Protein AF-A0A8S0W375-F1 (afd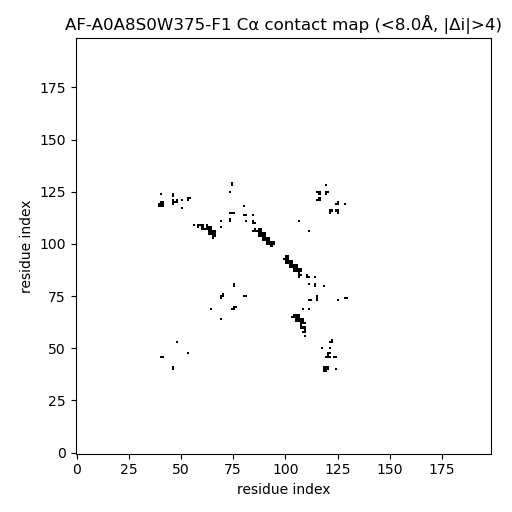b_monomer)

Sequence (199 aa):
MDGAELIAQAVHVGLQQMGLGIYPNGAPPAPAPAPGHIRRVTDFAASKWDSRDWPQTKIKRTATITKGKAKSHYLLTKDEDFEGLPPPIARPTHARGVHFPVYAKDNLRAEVERRAWTIYGGPTGLQAARNAAKQRKEVRRARKEHRQQQQAQIAQAPPDPVLPLAPPANPGAQSEEVEEQNRIANRGPPAKRKRRRTP

Mean predicted aligned error: 15.8 Å

Foldseek 3Di:
DDDPDDDDDDDDDDPDDPDPDPDPDDDDPDPDPPPPDPPFQVVPPVLPDDLVPADDDPDDQPDWAFPVRLCVLLVPPDPVLCPPFPFFDWDFDDDPPDPDTDTTRIGRVRSSNSSSCVRQRHPVSSVVSVVVVVVVVVVVVVVVVVVVVVVVVVVPPDDDPPPPPDPPPDPDDDVPPVVVVVVVVPPPDPDPPDPDDDD

Nearest PDB structures (foldseek):
  6lae-assembly1_B  TM=7.531E-01  e=1.341E-03  Homo sapiens
  6ro4-assembly1_G  TM=7.522E-01  e=7.456E-03  Homo sapiens
  8eby-assembly1_K  TM=6.693E-01  e=1.598E-02  Homo sapiens
  1d4u-assembly1_A  TM=6.505E-01  e=3.426E-02  Homo sapiens
  1xpa-assembly1_A  TM=6.429E-01  e=6.070E-02  Homo sapiens

pLDDT: mean 77.02, std 17.21, range [40.62, 97.56]

Secondary structure (DSSP, 8-state):
-----------------------SS--PPPPPPPTT----GGG-GGG---TTSSPPP-S-TT-EEEHHHHHHHH---SSGGGTTSPPPEEEEE--TT-SS-EEEEEEEHHHHHHHHHHHHTHHHHHHHHHHHHHHHHHHHHHHHHHHHHHHHHHHHSPPPP-------S-TTS-TTHHHHHHHHHT-PPPP--------

Solvent-accessible surface area (backbone atoms only — not comparable to full-atom values): 13169 Å² total; per-residue (Å²): 137,87,90,86,83,88,79,87,89,89,81,91,85,82,95,80,78,89,71,81,74,79,73,96,66,99,63,80,77,75,77,77,75,64,95,81,68,78,79,58,28,86,79,41,90,89,27,82,57,59,84,84,74,55,76,81,75,90,59,55,88,86,41,66,35,42,61,72,58,43,29,71,77,56,67,41,82,56,72,72,66,58,62,90,58,75,83,56,50,75,39,80,35,80,53,92,93,50,97,60,74,45,68,45,57,23,33,51,42,56,57,55,48,52,49,33,21,68,55,22,24,29,68,66,35,42,50,51,51,51,52,54,52,49,52,53,52,49,53,55,47,53,53,51,51,53,54,50,51,54,50,52,50,61,73,64,49,72,77,73,77,80,68,78,74,70,74,79,84,69,98,80,84,63,80,66,65,58,55,56,54,56,58,61,72,68,61,67,80,79,77,81,79,77,78,77,79,77,132

Organism: Cyclocybe aegerita (NCBI:txid1973307)

Structure (mmCIF, N/CA/C/O backbone):
data_AF-A0A8S0W375-F1
#
_entry.id   AF-A0A8S0W375-F1
#
loop_
_atom_site.group_PDB
_atom_site.id
_atom_site.type_symbol
_atom_site.label_atom_id
_atom_site.label_alt_id
_atom_site.label_comp_id
_atom_site.label_asym_id
_atom_site.label_entity_id
_atom_site.label_seq_id
_atom_site.pdbx_PDB_ins_code
_atom_site.Cartn_x
_atom_site.Cartn_y
_atom_site.Cartn_z
_atom_site.occupancy
_atom_site.B_iso_or_equiv
_atom_site.auth_seq_id
_atom_site.auth_comp_id
_atom_site.auth_asym_id
_atom_site.auth_atom_id
_atom_site.pdbx_PDB_model_num
ATOM 1 N N . MET A 1 1 ? -58.084 -9.054 12.248 1.00 42.31 1 MET A N 1
ATOM 2 C CA . MET A 1 1 ? -57.173 -10.114 12.714 1.00 42.31 1 MET A CA 1
ATOM 3 C C . MET A 1 1 ? -55.783 -9.529 12.699 1.00 42.31 1 MET A C 1
ATOM 5 O O . MET A 1 1 ? -55.220 -9.308 11.634 1.00 42.31 1 MET A O 1
ATOM 9 N N . ASP A 1 2 ? -55.352 -9.157 13.895 1.00 40.62 2 ASP A N 1
ATOM 10 C CA . ASP A 1 2 ? -54.119 -8.460 14.224 1.00 40.62 2 ASP A CA 1
ATOM 11 C C . ASP A 1 2 ? -52.909 -9.391 14.099 1.00 40.62 2 ASP A C 1
ATOM 13 O O . ASP A 1 2 ? -52.953 -10.541 14.528 1.00 40.62 2 ASP A O 1
ATOM 17 N N . GLY A 1 3 ? -51.831 -8.896 13.489 1.00 42.69 3 GLY A N 1
ATOM 18 C CA . GLY A 1 3 ? -50.589 -9.639 13.246 1.00 42.69 3 GLY A CA 1
ATOM 19 C C . GLY A 1 3 ? -49.396 -9.015 13.962 1.00 42.69 3 GLY A C 1
ATOM 20 O O . GLY A 1 3 ? -48.334 -8.863 13.365 1.00 42.69 3 GLY A O 1
ATOM 21 N N . ALA A 1 4 ? -49.596 -8.592 15.210 1.00 50.34 4 ALA A N 1
ATOM 22 C CA . ALA A 1 4 ? -48.603 -7.916 16.036 1.00 50.34 4 ALA A CA 1
ATOM 23 C C . ALA A 1 4 ? -48.265 -8.728 17.295 1.00 50.34 4 ALA A C 1
ATOM 25 O O . ALA A 1 4 ? -48.330 -8.195 18.389 1.00 50.34 4 ALA A O 1
ATOM 26 N N . GLU A 1 5 ? -47.882 -9.998 17.157 1.00 53.47 5 GLU A N 1
ATOM 27 C CA . GLU A 1 5 ? -47.247 -10.758 18.244 1.00 53.47 5 GLU A CA 1
ATOM 28 C C . GLU A 1 5 ? -46.302 -11.823 17.674 1.00 53.47 5 GLU A C 1
ATOM 30 O O . GLU A 1 5 ? -46.692 -12.942 17.359 1.00 53.47 5 GLU A O 1
ATOM 35 N N . LEU A 1 6 ? -45.026 -11.466 17.527 1.00 54.00 6 LEU A N 1
ATOM 36 C CA . LEU A 1 6 ? -43.927 -12.436 17.490 1.00 54.00 6 LEU A CA 1
ATOM 37 C C . LEU A 1 6 ? -42.668 -11.761 18.040 1.00 54.00 6 LEU A C 1
ATOM 39 O O . LEU A 1 6 ? -41.682 -11.488 17.358 1.00 54.00 6 LEU A O 1
ATOM 43 N N . ILE A 1 7 ? -42.782 -11.423 19.323 1.00 51.53 7 ILE A N 1
ATOM 44 C CA . ILE A 1 7 ? -41.702 -10.983 20.195 1.00 51.53 7 ILE A CA 1
ATOM 45 C C . ILE A 1 7 ? -41.033 -12.227 20.798 1.00 51.53 7 ILE A C 1
ATOM 47 O O . ILE A 1 7 ? -41.700 -13.122 21.300 1.00 51.53 7 ILE A O 1
ATOM 51 N N . ALA A 1 8 ? -39.700 -12.203 20.780 1.00 52.72 8 ALA A N 1
ATOM 52 C CA . ALA A 1 8 ? -38.782 -12.845 21.721 1.00 52.72 8 ALA A CA 1
ATOM 53 C C . ALA A 1 8 ? -38.856 -14.369 21.921 1.00 52.72 8 ALA A C 1
ATOM 55 O O . ALA A 1 8 ? -39.550 -14.864 22.801 1.00 52.72 8 ALA A O 1
ATOM 56 N N . GLN A 1 9 ? -37.947 -15.085 21.253 1.00 52.38 9 GLN A N 1
ATOM 57 C CA . GLN A 1 9 ? -37.267 -16.248 21.839 1.00 52.38 9 GLN A CA 1
ATOM 58 C C . GLN A 1 9 ? -36.032 -16.622 21.005 1.00 52.38 9 GLN A C 1
ATOM 60 O O . GLN A 1 9 ? -36.085 -17.476 20.131 1.00 52.38 9 GLN A O 1
ATOM 65 N N . ALA A 1 10 ? -34.908 -15.944 21.247 1.00 48.50 10 ALA A N 1
ATOM 66 C CA . ALA A 1 10 ? -33.585 -16.418 20.820 1.00 48.50 10 ALA A CA 1
ATOM 67 C C . ALA A 1 10 ? -32.469 -15.701 21.597 1.00 48.50 10 ALA A C 1
ATOM 69 O O . ALA A 1 10 ? -31.537 -15.136 21.033 1.00 48.50 10 ALA A O 1
ATOM 70 N N . VAL A 1 11 ? -32.577 -15.696 22.922 1.00 53.19 11 VAL A N 1
ATOM 71 C CA . VAL A 1 11 ? -31.436 -15.469 23.807 1.00 53.19 11 VAL A CA 1
ATOM 72 C C . VAL A 1 11 ? -31.398 -16.683 24.720 1.00 53.19 11 VAL A C 1
ATOM 74 O O . VAL A 1 11 ? -32.437 -17.070 25.245 1.00 53.19 11 VAL A O 1
ATOM 77 N N . HIS A 1 12 ? -30.198 -17.233 24.919 1.00 52.22 12 HIS A N 1
ATOM 78 C CA . HIS A 1 12 ? -29.848 -18.152 26.007 1.00 52.22 12 HIS A CA 1
ATOM 79 C C . HIS A 1 12 ? -29.798 -19.665 25.724 1.00 52.22 12 HIS A C 1
ATOM 81 O O . HIS A 1 12 ? -30.418 -20.435 26.441 1.00 52.22 12 HIS A O 1
ATOM 87 N N . VAL A 1 13 ? -28.947 -20.120 24.791 1.00 53.16 13 VAL A N 1
ATOM 88 C CA . VAL A 1 13 ? -28.295 -21.446 24.910 1.00 53.16 13 VAL A CA 1
ATOM 89 C C . VAL A 1 13 ? -26.908 -21.406 24.254 1.00 53.16 13 VAL A C 1
ATOM 91 O O . VAL A 1 13 ? -26.797 -21.057 23.082 1.00 53.16 13 VAL A O 1
ATOM 94 N N . GLY A 1 14 ? -25.857 -21.807 24.982 1.00 44.81 14 GLY A N 1
ATOM 95 C CA . GLY A 1 14 ? -24.654 -22.369 24.349 1.00 44.81 14 GLY A CA 1
ATOM 96 C C . GLY A 1 14 ? -23.299 -21.725 24.648 1.00 44.81 14 GLY A C 1
ATOM 97 O O . GLY A 1 14 ? -22.428 -21.758 23.787 1.00 44.81 14 GLY A O 1
ATOM 98 N N . LEU A 1 15 ? -23.071 -21.176 25.845 1.00 52.31 15 LEU A N 1
ATOM 99 C CA . LEU A 1 15 ? -21.726 -20.800 26.306 1.00 52.31 15 LEU A CA 1
ATOM 100 C C . LEU A 1 15 ? -21.163 -21.900 27.216 1.00 52.31 15 LEU A C 1
ATOM 102 O O . LEU A 1 15 ? -21.030 -21.710 28.416 1.00 52.31 15 LEU A O 1
ATOM 106 N N . GLN A 1 16 ? -20.897 -23.082 26.651 1.00 56.59 16 GLN A N 1
ATOM 107 C CA . GLN A 1 16 ? -20.182 -24.169 27.333 1.00 56.59 16 GLN A CA 1
ATOM 108 C C . GLN A 1 16 ? -19.676 -25.200 26.313 1.00 56.59 16 GLN A C 1
ATOM 110 O O . GLN A 1 16 ? -20.327 -26.197 26.032 1.00 56.59 16 GLN A O 1
ATOM 115 N N . GLN A 1 17 ? -18.505 -24.935 25.733 1.00 50.12 17 GLN A N 1
ATOM 116 C CA . GLN A 1 17 ? -17.581 -25.965 25.246 1.00 50.12 17 GLN A CA 1
ATOM 117 C C . GLN A 1 17 ? -16.224 -25.306 24.966 1.00 50.12 17 GLN A C 1
ATOM 119 O O . GLN A 1 17 ? -15.815 -25.083 23.831 1.00 50.12 17 GLN A O 1
ATOM 124 N N . MET A 1 18 ? -15.505 -24.965 26.040 1.00 51.81 18 MET A N 1
ATOM 125 C CA . MET A 1 18 ? -14.050 -24.841 25.955 1.00 51.81 18 MET A CA 1
ATOM 126 C C . MET A 1 18 ? -13.491 -26.260 25.889 1.00 51.81 18 MET A C 1
ATOM 128 O O . MET A 1 18 ? -13.106 -26.848 26.896 1.00 51.81 18 MET A O 1
ATOM 132 N N . GLY A 1 19 ? -13.541 -26.829 24.684 1.00 45.47 19 GLY A N 1
ATOM 133 C CA . GLY A 1 19 ? -12.881 -28.079 24.360 1.00 45.47 19 GLY A CA 1
ATOM 134 C C . GLY A 1 19 ? -11.382 -27.914 24.565 1.00 45.47 19 GLY A C 1
ATOM 135 O O . GLY A 1 19 ? -10.706 -27.244 23.785 1.00 45.47 19 GLY A O 1
ATOM 136 N N . LEU A 1 20 ? -10.869 -28.543 25.621 1.00 51.25 20 LEU A N 1
ATOM 137 C CA . LEU A 1 20 ? -9.476 -28.948 25.714 1.00 51.25 20 LEU A CA 1
ATOM 138 C C . LEU A 1 20 ? -9.229 -29.929 24.566 1.00 51.25 20 LEU A C 1
ATOM 140 O O . LEU A 1 20 ? -9.475 -31.128 24.680 1.00 51.25 20 LEU A O 1
ATOM 144 N N . GLY A 1 21 ? -8.821 -29.381 23.422 1.00 47.06 21 GLY A N 1
ATOM 145 C CA . GLY A 1 21 ? -8.374 -30.146 22.273 1.00 47.06 21 GLY A CA 1
ATOM 146 C C . GLY A 1 21 ? -7.147 -30.951 22.668 1.00 47.06 21 GLY A C 1
ATOM 147 O O . GLY A 1 21 ? -6.033 -30.435 22.698 1.00 47.06 21 GLY A O 1
ATOM 148 N N . ILE A 1 22 ? -7.366 -32.223 22.984 1.00 48.78 22 ILE A N 1
ATOM 149 C CA . ILE A 1 22 ? -6.355 -33.267 22.884 1.00 48.78 22 ILE A CA 1
ATOM 150 C C . ILE A 1 22 ? -5.979 -33.291 21.401 1.00 48.78 22 ILE A C 1
ATOM 152 O O . ILE A 1 22 ? -6.806 -33.662 20.577 1.00 48.78 22 ILE A O 1
ATOM 156 N N . TYR A 1 23 ? -4.789 -32.803 21.045 1.00 50.59 23 TYR A N 1
ATOM 157 C CA . TYR A 1 23 ? -4.294 -32.802 19.668 1.00 50.59 23 TYR A CA 1
ATOM 158 C C . TYR A 1 23 ? -3.744 -34.201 19.341 1.00 50.59 23 TYR A C 1
ATOM 160 O O . TYR A 1 23 ? -2.681 -34.555 19.860 1.00 50.59 23 TYR A O 1
ATOM 168 N N . PRO A 1 24 ? -4.401 -35.017 18.492 1.00 53.81 24 PRO A N 1
ATOM 169 C CA . PRO A 1 24 ? -3.832 -36.279 18.052 1.00 53.81 24 PRO A CA 1
ATOM 170 C C . PRO A 1 24 ? -2.905 -35.989 16.867 1.00 53.81 24 PRO A C 1
ATOM 172 O O . PRO A 1 24 ? -3.336 -36.021 15.719 1.00 53.81 24 PRO A O 1
ATOM 175 N N . ASN A 1 25 ? -1.663 -35.605 17.176 1.00 53.53 25 ASN A N 1
ATOM 176 C CA . ASN A 1 25 ? -0.431 -35.702 16.372 1.00 53.53 25 ASN A CA 1
ATOM 177 C C . ASN A 1 25 ? 0.498 -34.528 16.705 1.00 53.53 25 ASN A C 1
ATOM 179 O O . ASN A 1 25 ? 0.193 -33.370 16.428 1.00 53.53 25 ASN A O 1
ATOM 183 N N . GLY A 1 26 ? 1.639 -34.848 17.318 1.00 54.38 26 GLY A N 1
ATOM 184 C CA . GLY A 1 26 ? 2.619 -33.911 17.863 1.00 54.38 26 GLY A CA 1
ATOM 185 C C . GLY A 1 26 ? 3.383 -33.090 16.823 1.00 54.38 26 GLY A C 1
ATOM 186 O O . GLY A 1 26 ? 4.585 -33.271 16.658 1.00 54.38 26 GLY A O 1
ATOM 187 N N . ALA A 1 27 ? 2.715 -32.132 16.186 1.00 53.62 27 ALA A N 1
ATOM 188 C CA . ALA A 1 27 ? 3.370 -30.983 15.573 1.00 53.62 27 ALA A CA 1
ATOM 189 C C . ALA A 1 27 ? 2.949 -29.720 16.345 1.00 53.62 27 ALA A C 1
ATOM 191 O O . ALA A 1 27 ? 1.759 -29.395 16.354 1.00 53.62 27 ALA A O 1
ATOM 192 N N . PRO A 1 28 ? 3.873 -29.004 17.017 1.00 60.62 28 PRO A N 1
ATOM 193 C CA . PRO A 1 28 ? 3.533 -27.731 17.640 1.00 60.62 28 PRO A CA 1
ATOM 194 C C . PRO A 1 28 ? 2.969 -26.789 16.565 1.00 60.62 28 PRO A C 1
ATOM 196 O O . PRO A 1 28 ? 3.532 -26.728 15.464 1.00 60.62 28 PRO A O 1
ATOM 199 N N . PRO A 1 29 ? 1.867 -26.062 16.836 1.00 62.28 29 PRO A N 1
ATOM 200 C CA . PRO A 1 29 ? 1.344 -25.095 15.885 1.00 62.28 29 PRO A CA 1
ATOM 201 C C . PRO A 1 29 ? 2.465 -24.115 15.550 1.00 62.28 29 PRO A C 1
ATOM 203 O O . PRO A 1 29 ? 3.091 -23.549 16.450 1.00 62.28 29 PRO A O 1
ATOM 206 N N . ALA A 1 30 ? 2.745 -23.962 14.252 1.00 63.41 30 ALA A N 1
ATOM 207 C CA . ALA A 1 30 ? 3.773 -23.052 13.770 1.00 63.41 30 ALA A CA 1
ATOM 208 C C . ALA A 1 30 ? 3.618 -21.694 14.477 1.00 63.41 30 ALA A C 1
ATOM 210 O O . ALA A 1 30 ? 2.488 -21.200 14.584 1.00 63.41 30 ALA A O 1
ATOM 211 N N . PRO A 1 31 ? 4.714 -21.106 14.991 1.00 60.84 31 PRO A N 1
ATOM 212 C CA . PRO A 1 31 ? 4.646 -19.914 15.821 1.00 60.84 31 PRO A CA 1
ATOM 213 C C . PRO A 1 31 ? 3.837 -18.838 15.104 1.00 60.84 31 PRO A C 1
ATOM 215 O O . PRO A 1 31 ? 4.075 -18.534 13.929 1.00 60.84 31 PRO A O 1
ATOM 218 N N . ALA A 1 32 ? 2.849 -18.286 15.811 1.00 52.34 32 ALA A N 1
ATOM 219 C CA . ALA A 1 32 ? 2.041 -17.203 15.283 1.00 52.34 32 ALA A CA 1
ATOM 220 C C . ALA A 1 32 ? 2.984 -16.095 14.777 1.00 52.34 32 ALA A C 1
ATOM 222 O O . ALA A 1 32 ? 3.906 -15.694 15.493 1.00 52.34 32 ALA A O 1
ATOM 223 N N . PRO A 1 33 ? 2.809 -15.619 13.532 1.00 52.31 33 PRO A N 1
ATOM 224 C CA . PRO A 1 33 ? 3.704 -14.631 12.948 1.00 52.31 33 PRO A CA 1
ATOM 225 C C . PRO A 1 33 ? 3.696 -13.376 13.823 1.00 52.31 33 PRO A C 1
ATOM 227 O O . PRO A 1 33 ? 2.629 -12.892 14.208 1.00 52.31 33 PRO A O 1
ATOM 230 N N . ALA A 1 34 ? 4.880 -12.838 14.117 1.00 48.09 34 ALA A N 1
ATOM 231 C CA . ALA A 1 34 ? 5.013 -11.655 14.955 1.00 48.09 34 ALA A CA 1
ATOM 232 C C . ALA A 1 34 ? 4.099 -10.513 14.451 1.00 48.09 34 ALA A C 1
ATOM 234 O O . ALA A 1 34 ? 4.078 -10.226 13.242 1.00 48.09 34 ALA A O 1
ATOM 235 N N . PRO A 1 35 ? 3.341 -9.846 15.343 1.00 41.97 35 PRO A N 1
ATOM 236 C CA . PRO A 1 35 ? 2.428 -8.775 14.967 1.00 41.97 35 PRO A CA 1
ATOM 237 C C . PRO A 1 35 ? 3.222 -7.603 14.381 1.00 41.97 35 PRO A C 1
ATOM 239 O O . PRO A 1 35 ? 3.833 -6.818 15.098 1.00 41.97 35 PRO A O 1
ATOM 242 N N . GLY A 1 36 ? 3.236 -7.499 13.051 1.00 51.81 36 GLY A N 1
ATOM 243 C CA . GLY A 1 36 ? 3.946 -6.437 12.333 1.00 51.81 36 GLY A CA 1
ATOM 244 C C . GLY A 1 36 ? 4.650 -6.885 11.057 1.00 51.81 36 GLY A C 1
ATOM 245 O O . GLY A 1 36 ? 4.929 -6.040 10.208 1.00 51.81 36 GLY A O 1
ATOM 246 N N . HIS A 1 37 ? 4.876 -8.187 10.856 1.00 48.50 37 HIS A N 1
ATOM 247 C CA . HIS A 1 37 ? 5.374 -8.661 9.569 1.00 48.50 37 HIS A CA 1
ATOM 248 C C . HIS A 1 37 ? 4.216 -8.694 8.564 1.00 48.50 37 HIS A C 1
ATOM 250 O O . HIS A 1 37 ? 3.241 -9.435 8.720 1.00 48.50 37 HIS A O 1
ATOM 256 N N . ILE A 1 38 ? 4.279 -7.850 7.532 1.00 54.00 38 ILE A N 1
ATOM 257 C CA . ILE A 1 38 ? 3.467 -8.066 6.333 1.00 54.00 38 ILE A CA 1
ATOM 258 C C . ILE A 1 38 ? 3.975 -9.390 5.767 1.00 54.00 38 ILE A C 1
ATOM 260 O O . ILE A 1 38 ? 5.092 -9.431 5.260 1.00 54.00 38 ILE A O 1
ATOM 264 N N . ARG A 1 39 ? 3.199 -10.469 5.929 1.00 54.50 39 ARG A N 1
ATOM 265 C CA . ARG A 1 39 ? 3.505 -11.768 5.323 1.00 54.50 39 ARG A CA 1
ATOM 266 C C . ARG A 1 39 ? 3.742 -11.539 3.830 1.00 54.50 39 ARG A C 1
ATOM 268 O O . ARG A 1 39 ? 2.805 -11.183 3.113 1.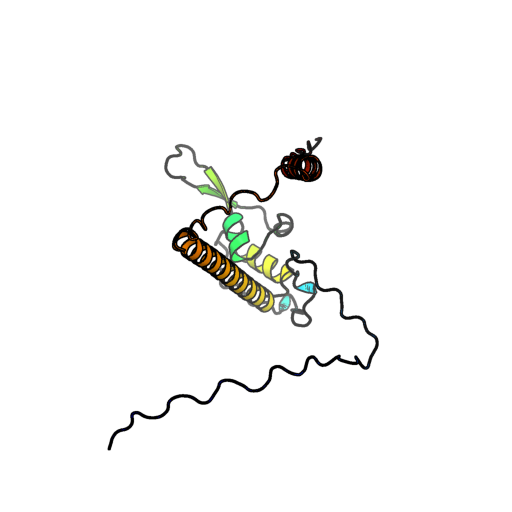00 54.50 39 ARG A O 1
ATOM 275 N N . ARG A 1 40 ? 4.998 -11.659 3.393 1.00 57.06 40 ARG A N 1
ATOM 276 C CA . ARG A 1 40 ? 5.337 -11.717 1.971 1.00 57.06 40 ARG A CA 1
ATOM 277 C C . ARG A 1 40 ? 4.819 -13.063 1.474 1.00 57.06 40 ARG A C 1
ATOM 279 O O . ARG A 1 40 ? 4.923 -14.071 2.162 1.00 57.06 40 ARG A O 1
ATOM 286 N N . VAL A 1 41 ? 4.142 -13.054 0.334 1.00 52.56 41 VAL A N 1
ATOM 287 C CA . VAL A 1 41 ? 3.237 -14.149 -0.050 1.00 52.56 41 VAL A CA 1
ATOM 288 C C . VAL A 1 41 ? 3.983 -15.382 -0.579 1.00 52.56 41 VAL A C 1
ATOM 290 O O . VAL A 1 41 ? 3.348 -16.389 -0.859 1.00 52.56 41 VAL A O 1
ATOM 293 N N . THR A 1 42 ? 5.323 -15.387 -0.565 1.00 51.50 42 THR A N 1
ATOM 294 C CA . THR A 1 42 ? 6.125 -16.621 -0.687 1.00 51.50 42 THR A CA 1
ATOM 295 C C . THR A 1 42 ? 5.660 -17.731 0.266 1.00 51.50 42 THR A C 1
ATOM 297 O O . THR A 1 42 ? 5.860 -18.903 -0.031 1.00 51.50 42 THR A O 1
ATOM 300 N N . ASP A 1 43 ? 4.975 -17.372 1.359 1.00 54.56 43 ASP A N 1
ATOM 301 C CA . ASP A 1 43 ? 4.439 -18.299 2.358 1.00 54.56 43 ASP A CA 1
ATOM 302 C C . ASP A 1 43 ? 3.029 -18.857 2.033 1.00 54.56 43 ASP A C 1
ATOM 304 O O . ASP A 1 43 ? 2.500 -19.661 2.801 1.00 54.56 43 ASP A O 1
ATOM 308 N N . PHE A 1 44 ? 2.367 -18.443 0.939 1.00 57.56 44 PHE A N 1
ATOM 309 C CA . PHE A 1 44 ? 1.046 -18.972 0.561 1.00 57.56 44 PHE A CA 1
ATOM 310 C C . PHE A 1 44 ? 1.163 -20.101 -0.472 1.00 57.56 44 PHE A C 1
ATOM 312 O O . PHE A 1 44 ? 1.625 -19.899 -1.592 1.00 57.56 44 PHE A O 1
ATOM 319 N N . ALA A 1 45 ? 0.622 -21.278 -0.146 1.00 56.00 45 ALA A N 1
ATOM 320 C CA . ALA A 1 45 ? 0.589 -22.434 -1.051 1.00 56.00 45 ALA A CA 1
ATOM 321 C C . ALA A 1 45 ? -0.124 -22.155 -2.396 1.00 56.00 45 ALA A C 1
ATOM 323 O O . ALA A 1 45 ? 0.222 -22.752 -3.411 1.00 56.00 45 ALA A O 1
ATOM 324 N N . ALA A 1 46 ? -1.064 -21.200 -2.428 1.00 56.09 46 ALA A N 1
ATOM 325 C CA . ALA A 1 46 ? -1.780 -20.768 -3.635 1.00 56.09 46 ALA A CA 1
ATOM 326 C C . ALA A 1 46 ? -1.003 -19.763 -4.521 1.00 56.09 46 ALA A C 1
ATOM 328 O O . ALA A 1 46 ? -1.538 -19.285 -5.517 1.00 56.09 46 ALA A O 1
ATOM 329 N N . SER A 1 47 ? 0.237 -19.404 -4.161 1.00 53.38 47 SER A N 1
ATOM 330 C CA . SER A 1 47 ? 1.032 -18.350 -4.819 1.00 53.38 47 SER A CA 1
ATOM 331 C C . SER A 1 47 ? 2.099 -18.870 -5.792 1.00 53.38 47 SER A C 1
ATOM 333 O O . SER A 1 47 ? 2.962 -18.107 -6.236 1.00 53.38 47 SER A O 1
ATOM 335 N N . LYS A 1 48 ? 2.054 -20.147 -6.176 1.00 63.19 48 LYS A N 1
ATOM 336 C CA . LYS A 1 48 ? 2.911 -20.670 -7.248 1.00 63.19 48 LYS A CA 1
ATOM 337 C C . LYS A 1 48 ? 2.349 -20.267 -8.614 1.00 63.19 48 LYS A C 1
ATOM 339 O O . LYS A 1 48 ? 1.784 -21.087 -9.322 1.00 63.19 48 LYS A O 1
ATOM 344 N N . TRP A 1 49 ? 2.473 -18.991 -8.960 1.00 70.88 49 TRP A N 1
ATOM 345 C CA . TRP A 1 49 ? 2.292 -18.550 -10.340 1.00 70.88 49 TRP A CA 1
ATOM 346 C C . TRP A 1 49 ? 3.610 -18.687 -11.093 1.00 70.88 49 TRP A C 1
ATOM 348 O O . TRP A 1 49 ? 4.624 -18.148 -10.642 1.00 70.88 49 TRP A O 1
ATOM 358 N N . ASP A 1 50 ? 3.588 -19.324 -12.263 1.00 79.69 50 ASP A N 1
ATOM 359 C CA . ASP A 1 50 ? 4.661 -19.137 -13.235 1.00 79.69 50 ASP A CA 1
ATOM 360 C C . ASP A 1 50 ? 4.575 -17.699 -13.779 1.00 79.69 50 ASP A C 1
ATOM 362 O O . ASP A 1 50 ? 3.496 -17.164 -14.048 1.00 79.69 50 ASP A O 1
ATOM 366 N N . SER A 1 51 ? 5.727 -17.043 -13.930 1.00 79.12 51 SER A N 1
ATOM 367 C CA . SER A 1 51 ? 5.822 -15.680 -14.471 1.00 79.12 51 SER A CA 1
ATOM 368 C C . SER A 1 51 ? 5.336 -15.589 -15.922 1.00 79.12 51 SER A C 1
ATOM 370 O O . SER A 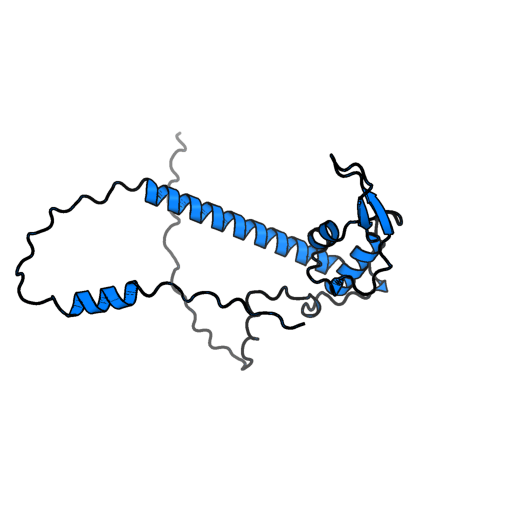1 51 ? 4.998 -14.496 -16.396 1.00 79.12 51 SER A O 1
ATOM 372 N N . ARG A 1 52 ? 5.317 -16.734 -16.617 1.00 85.12 52 ARG A N 1
ATOM 373 C CA . ARG A 1 52 ? 4.822 -16.902 -17.988 1.00 85.12 52 ARG A CA 1
ATOM 374 C C . ARG A 1 52 ? 3.301 -16.797 -18.084 1.00 85.12 52 ARG A C 1
ATOM 376 O O . ARG A 1 52 ? 2.808 -16.244 -19.061 1.00 85.12 52 ARG A O 1
ATOM 383 N N . ASP A 1 53 ? 2.587 -17.215 -17.042 1.00 87.38 53 ASP A N 1
ATOM 384 C CA . ASP A 1 53 ? 1.119 -17.230 -17.016 1.00 87.38 53 ASP A CA 1
ATOM 385 C C . ASP A 1 53 ? 0.517 -15.909 -16.523 1.00 87.38 53 ASP A C 1
ATOM 387 O O . ASP A 1 53 ? -0.701 -15.742 -16.449 1.00 87.38 53 ASP A O 1
ATOM 391 N N . TRP A 1 54 ? 1.357 -14.939 -16.155 1.00 88.69 54 TRP A N 1
ATOM 392 C CA . TRP A 1 54 ? 0.867 -13.654 -15.679 1.00 88.69 54 TRP A CA 1
ATOM 393 C C . TRP A 1 54 ? 0.118 -12.911 -16.787 1.00 88.69 54 TRP A C 1
ATOM 395 O O . TRP A 1 54 ? 0.663 -12.732 -17.881 1.00 88.69 54 TRP A O 1
ATOM 405 N N . PRO A 1 55 ? -1.087 -12.386 -16.496 1.00 90.88 55 PRO A N 1
ATOM 406 C CA . PRO A 1 55 ? -1.889 -11.700 -17.491 1.00 90.88 55 PRO A CA 1
ATOM 407 C C . PRO A 1 55 ? -1.137 -10.488 -18.036 1.00 90.88 55 PRO A C 1
ATOM 409 O O . PRO A 1 55 ? -0.397 -9.802 -17.321 1.00 90.88 55 PRO A O 1
ATOM 412 N N . GLN A 1 56 ? -1.357 -10.187 -19.312 1.00 92.56 56 GLN A N 1
ATOM 413 C CA . GLN A 1 56 ? -0.811 -8.974 -19.893 1.00 92.56 56 GLN A CA 1
ATOM 414 C C . GLN A 1 56 ? -1.418 -7.757 -19.189 1.00 92.56 56 GLN A C 1
ATOM 416 O O . GLN A 1 56 ? -2.633 -7.650 -19.001 1.00 92.56 56 GLN A O 1
ATOM 421 N N . THR A 1 57 ? -0.556 -6.831 -18.774 1.00 90.44 57 THR A N 1
ATOM 422 C CA . THR A 1 57 ? -1.013 -5.604 -18.128 1.00 90.44 57 THR A CA 1
ATOM 423 C C . THR A 1 57 ? -1.859 -4.783 -19.103 1.00 90.44 57 THR A C 1
ATOM 425 O O . THR A 1 57 ? -1.486 -4.573 -20.257 1.00 90.44 57 THR A O 1
ATOM 428 N N . LYS A 1 58 ? -3.007 -4.286 -18.630 1.00 92.19 58 LYS A N 1
ATOM 429 C CA . LYS A 1 58 ? -3.866 -3.348 -19.380 1.00 92.19 58 LYS A CA 1
ATOM 430 C C . LYS A 1 58 ? -3.343 -1.906 -19.313 1.00 92.19 58 LYS A C 1
ATOM 432 O O . LYS A 1 58 ? -3.980 -0.977 -19.807 1.00 92.19 58 LYS A O 1
ATOM 437 N N . ILE A 1 59 ? -2.212 -1.692 -18.642 1.00 91.75 59 ILE A N 1
ATOM 438 C CA . ILE A 1 59 ? -1.625 -0.378 -18.410 1.00 91.75 59 ILE A CA 1
ATOM 439 C C . ILE A 1 59 ? -0.872 0.063 -19.667 1.00 91.75 59 ILE A C 1
ATOM 441 O O . ILE A 1 59 ? -0.059 -0.676 -20.218 1.00 91.75 59 ILE A O 1
ATOM 445 N N . LYS A 1 60 ? -1.116 1.301 -20.114 1.00 92.88 60 LYS A N 1
ATOM 446 C CA . LYS A 1 60 ? -0.377 1.899 -21.236 1.00 92.88 60 LYS A CA 1
ATOM 447 C C . LYS A 1 60 ? 1.125 1.898 -20.927 1.00 92.88 60 LYS A C 1
ATOM 449 O O . LYS A 1 60 ? 1.516 2.318 -19.840 1.00 92.88 60 LYS A O 1
ATOM 454 N N . ARG A 1 61 ? 1.968 1.521 -21.896 1.00 87.81 61 ARG A N 1
ATOM 455 C CA . ARG A 1 61 ? 3.439 1.468 -21.734 1.00 87.81 61 ARG A CA 1
ATOM 456 C C . ARG A 1 61 ? 4.055 2.793 -21.272 1.00 87.81 61 ARG A C 1
ATOM 458 O O . ARG A 1 61 ? 5.051 2.791 -20.567 1.00 87.81 61 ARG A O 1
ATOM 465 N N . THR A 1 62 ? 3.442 3.920 -21.629 1.00 90.12 62 THR A N 1
ATOM 466 C CA . THR A 1 62 ? 3.897 5.271 -21.264 1.00 90.12 62 THR A CA 1
ATOM 467 C C . THR A 1 62 ? 3.340 5.776 -19.932 1.00 90.12 62 THR A C 1
ATOM 469 O O . THR A 1 62 ? 3.678 6.884 -19.511 1.00 90.12 62 THR A O 1
ATOM 472 N N . ALA A 1 63 ? 2.466 5.011 -19.269 1.00 93.81 63 ALA A N 1
ATOM 473 C CA . ALA A 1 63 ? 1.873 5.423 -18.006 1.00 93.81 63 ALA A CA 1
ATOM 474 C C . ALA A 1 63 ? 2.918 5.369 -16.889 1.00 93.81 63 ALA A C 1
ATOM 476 O O . ALA A 1 63 ? 3.480 4.313 -16.583 1.00 93.81 63 ALA A O 1
ATOM 477 N N . THR A 1 64 ? 3.134 6.510 -16.245 1.00 94.81 64 THR A N 1
ATOM 478 C CA . THR A 1 64 ? 4.077 6.653 -15.142 1.00 94.81 64 THR A CA 1
ATOM 479 C C . THR A 1 64 ? 3.347 6.784 -13.802 1.00 94.81 64 THR A C 1
ATOM 481 O O . THR A 1 64 ? 2.157 7.109 -13.739 1.00 94.81 64 THR A O 1
ATOM 484 N N . ILE A 1 65 ? 4.032 6.458 -12.707 1.00 94.94 65 ILE A N 1
ATOM 485 C CA . ILE A 1 65 ? 3.507 6.558 -11.346 1.00 94.94 65 ILE A CA 1
ATOM 486 C C . ILE A 1 65 ? 4.602 7.025 -10.383 1.00 94.94 65 ILE A C 1
ATOM 488 O O . ILE A 1 65 ? 5.721 6.509 -10.385 1.00 94.94 65 ILE A O 1
ATOM 492 N N . THR A 1 66 ? 4.274 7.983 -9.517 1.00 93.88 66 THR A N 1
ATOM 493 C CA . THR A 1 66 ? 5.201 8.450 -8.478 1.00 93.88 66 THR A CA 1
ATOM 494 C C . THR A 1 66 ? 5.485 7.337 -7.467 1.00 93.88 66 THR A C 1
ATOM 496 O O . THR A 1 66 ? 4.609 6.516 -7.175 1.00 93.88 66 THR A O 1
ATOM 499 N N . LYS A 1 67 ? 6.677 7.338 -6.850 1.00 92.19 67 LYS A N 1
ATOM 500 C CA . LYS A 1 67 ? 7.041 6.356 -5.804 1.00 92.19 67 LYS A CA 1
ATOM 501 C C . LYS A 1 67 ? 5.982 6.284 -4.695 1.00 92.19 67 LYS A C 1
ATOM 503 O O . LYS A 1 67 ? 5.556 5.199 -4.323 1.00 92.19 67 LYS A O 1
ATOM 508 N N . GLY A 1 68 ? 5.489 7.431 -4.217 1.00 92.25 68 GLY A N 1
ATOM 509 C CA . GLY A 1 68 ? 4.459 7.486 -3.171 1.00 92.25 68 GLY A CA 1
ATOM 510 C C . GLY A 1 68 ? 3.142 6.808 -3.567 1.00 92.25 68 GLY A C 1
ATOM 511 O O . GLY A 1 68 ? 2.603 6.018 -2.792 1.00 92.25 68 GLY A O 1
ATOM 512 N N . LYS A 1 69 ? 2.652 7.052 -4.792 1.00 94.31 69 LYS A N 1
ATOM 513 C CA . LYS A 1 69 ? 1.451 6.379 -5.311 1.00 94.31 69 LYS A CA 1
ATOM 514 C C . LYS A 1 69 ? 1.698 4.893 -5.565 1.00 94.31 69 LYS A C 1
ATOM 516 O O . LYS A 1 69 ? 0.804 4.089 -5.329 1.00 94.31 69 LYS A O 1
ATOM 521 N N . ALA A 1 70 ? 2.897 4.517 -6.007 1.00 95.62 70 ALA A N 1
ATOM 522 C CA . ALA A 1 70 ? 3.269 3.119 -6.182 1.00 95.62 70 ALA A CA 1
ATOM 523 C C . ALA A 1 70 ? 3.224 2.352 -4.852 1.00 95.62 70 ALA A C 1
ATOM 525 O O . ALA A 1 70 ? 2.609 1.288 -4.789 1.00 95.62 70 ALA A O 1
ATOM 526 N N . LYS A 1 71 ? 3.780 2.930 -3.776 1.00 94.81 71 LYS A N 1
ATOM 527 C CA . LYS A 1 71 ? 3.750 2.329 -2.434 1.00 94.81 71 LYS A CA 1
ATOM 528 C C . LYS A 1 71 ? 2.325 2.048 -1.954 1.00 94.81 71 LYS A C 1
ATOM 530 O O . LYS A 1 71 ? 2.041 0.958 -1.467 1.00 94.81 71 LYS A O 1
ATOM 535 N N . SER A 1 72 ? 1.409 3.005 -2.125 1.00 93.94 72 SER A N 1
ATOM 536 C CA . SER A 1 72 ? 0.019 2.843 -1.682 1.00 93.94 72 SER A CA 1
ATOM 537 C C . SER A 1 72 ? -0.806 1.917 -2.584 1.00 93.94 72 SER A C 1
ATOM 539 O O . SER A 1 72 ? -1.559 1.095 -2.068 1.00 93.94 72 SER A O 1
ATOM 541 N N . HIS A 1 73 ? -0.667 2.007 -3.913 1.00 95.44 73 HIS A N 1
ATOM 542 C CA . HIS A 1 73 ? -1.453 1.195 -4.853 1.00 95.44 73 HIS A CA 1
ATOM 543 C C . HIS A 1 73 ? -0.993 -0.262 -4.948 1.00 95.44 73 HIS A C 1
ATOM 545 O O . HIS A 1 73 ? -1.824 -1.158 -5.124 1.00 95.44 73 HIS A O 1
ATOM 551 N N . TYR A 1 74 ? 0.315 -0.503 -4.891 1.00 96.06 74 TYR A N 1
ATOM 552 C CA . TYR A 1 74 ? 0.912 -1.827 -5.087 1.00 96.06 74 TYR A CA 1
ATOM 553 C C . TYR A 1 74 ? 1.450 -2.436 -3.789 1.00 96.06 74 TYR A C 1
ATOM 555 O O . TYR A 1 74 ? 2.064 -3.495 -3.824 1.00 96.06 74 TYR A O 1
ATOM 563 N N . LEU A 1 75 ? 1.196 -1.787 -2.644 1.00 95.50 75 LEU A N 1
ATOM 564 C CA . LEU A 1 75 ? 1.619 -2.236 -1.314 1.00 95.50 75 LEU A CA 1
ATOM 565 C C . LEU A 1 75 ? 3.137 -2.483 -1.211 1.00 95.50 75 LEU A C 1
ATOM 567 O O . LEU A 1 75 ? 3.586 -3.315 -0.427 1.00 95.50 75 LEU A O 1
ATOM 571 N N . LEU A 1 76 ? 3.936 -1.761 -1.998 1.00 94.50 76 LEU A N 1
ATOM 572 C CA . LEU A 1 76 ? 5.397 -1.789 -1.920 1.00 94.50 76 LEU A CA 1
ATOM 573 C C . LEU A 1 76 ? 5.807 -0.880 -0.763 1.00 94.50 76 LEU A C 1
ATOM 575 O O . LEU A 1 76 ? 5.556 0.322 -0.797 1.00 94.50 76 LEU A O 1
ATOM 579 N N . THR A 1 77 ? 6.365 -1.431 0.307 1.00 91.44 77 THR A N 1
ATOM 580 C CA . THR A 1 77 ? 6.614 -0.646 1.532 1.00 91.44 77 THR A CA 1
ATOM 581 C C . THR A 1 77 ? 8.075 -0.257 1.660 1.00 91.44 77 THR A C 1
ATOM 583 O O . THR A 1 77 ? 8.381 0.881 2.043 1.00 91.44 77 THR A O 1
ATOM 586 N N . LYS A 1 78 ? 8.970 -1.169 1.281 1.00 92.62 78 LYS A N 1
ATOM 587 C CA . LYS A 1 78 ? 10.410 -0.975 1.369 1.00 92.62 78 LYS A CA 1
ATOM 588 C C . LYS A 1 78 ? 10.928 -0.286 0.119 1.00 92.62 78 LYS A C 1
ATOM 590 O O . LYS A 1 78 ? 10.290 -0.290 -0.930 1.00 92.62 78 LYS A O 1
ATOM 595 N N . ASP A 1 79 ? 12.092 0.330 0.247 1.00 89.94 79 ASP A N 1
ATOM 596 C CA . ASP A 1 79 ? 12.779 0.900 -0.908 1.00 89.94 79 ASP A CA 1
ATOM 597 C C . ASP A 1 79 ? 13.434 -0.197 -1.764 1.00 89.94 79 ASP A C 1
ATOM 599 O O . ASP A 1 79 ? 13.382 -0.088 -2.984 1.00 89.94 79 ASP A O 1
ATOM 603 N N . GLU A 1 80 ? 13.865 -1.299 -1.139 1.00 93.56 80 GLU A N 1
ATOM 604 C CA . GLU A 1 80 ? 14.307 -2.557 -1.777 1.00 93.56 80 GLU A CA 1
ATOM 605 C C . GLU A 1 80 ? 13.277 -3.124 -2.767 1.00 93.56 80 GLU A C 1
ATOM 607 O O . GLU A 1 80 ? 13.610 -3.739 -3.780 1.00 93.56 80 GLU A O 1
ATOM 612 N N . ASP A 1 81 ? 11.986 -2.905 -2.498 1.00 92.62 81 ASP A N 1
ATOM 613 C CA . ASP A 1 81 ? 10.916 -3.400 -3.364 1.00 92.62 81 ASP A CA 1
ATOM 614 C C . ASP A 1 81 ? 10.976 -2.737 -4.763 1.00 92.62 81 ASP A C 1
ATOM 616 O O . ASP A 1 81 ? 10.467 -3.302 -5.730 1.00 92.62 81 ASP A O 1
ATOM 620 N N . PHE A 1 82 ? 11.626 -1.569 -4.882 1.00 93.00 82 PHE A N 1
ATOM 621 C CA . PHE A 1 82 ? 11.832 -0.822 -6.130 1.00 93.00 82 PHE A CA 1
ATOM 622 C C . PHE A 1 82 ? 13.181 -1.113 -6.803 1.00 93.00 82 PHE A C 1
ATOM 624 O O . PHE A 1 82 ? 13.435 -0.596 -7.891 1.00 93.00 82 PHE A O 1
ATOM 631 N N . GLU A 1 83 ? 14.047 -1.916 -6.185 1.00 91.50 83 GLU A N 1
ATOM 632 C CA . GLU A 1 83 ? 15.307 -2.327 -6.802 1.00 91.50 83 GLU A CA 1
ATOM 633 C C . GLU A 1 83 ? 15.044 -3.239 -8.006 1.00 91.50 83 GLU A C 1
ATOM 635 O O . GLU A 1 83 ? 14.140 -4.081 -7.990 1.00 91.50 83 GLU A O 1
ATOM 640 N N . GLY A 1 84 ? 15.823 -3.044 -9.071 1.00 88.56 84 GLY A N 1
ATOM 641 C CA . GLY A 1 84 ? 15.664 -3.754 -10.343 1.00 88.56 84 GLY A CA 1
ATOM 642 C C . GLY A 1 84 ? 14.602 -3.171 -11.282 1.00 88.56 84 GLY A C 1
ATOM 643 O O . GLY A 1 84 ? 14.450 -3.670 -12.393 1.00 88.56 84 GLY A O 1
ATOM 644 N N . LEU A 1 85 ? 13.883 -2.114 -10.884 1.00 92.00 85 LEU A N 1
ATOM 645 C CA . LEU A 1 85 ? 13.057 -1.349 -11.821 1.00 92.00 85 LEU A CA 1
ATOM 646 C C . LEU A 1 85 ? 13.938 -0.487 -12.744 1.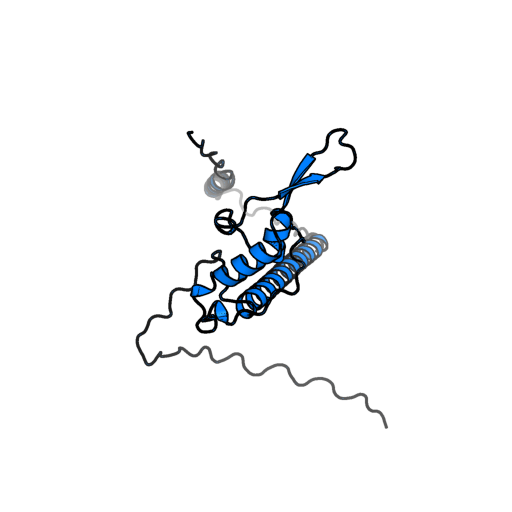00 92.00 85 LEU A C 1
ATOM 648 O O . LEU A 1 85 ? 15.003 -0.033 -12.314 1.00 92.00 85 LEU A O 1
ATOM 652 N N . PRO A 1 86 ? 13.491 -0.199 -13.983 1.00 91.38 86 PRO A N 1
ATOM 653 C CA . PRO A 1 86 ? 14.170 0.762 -14.841 1.00 91.38 86 PRO A CA 1
ATOM 654 C C . PRO A 1 86 ? 14.342 2.122 -14.148 1.00 91.38 86 PRO A C 1
ATOM 656 O O . PRO A 1 86 ? 13.491 2.496 -13.329 1.00 91.38 86 PRO A O 1
ATOM 659 N N . PRO A 1 87 ? 15.396 2.889 -14.489 1.00 90.75 87 PRO A N 1
ATOM 660 C CA . PRO A 1 87 ? 15.617 4.210 -13.920 1.00 90.75 87 PRO A CA 1
ATOM 661 C C . PRO A 1 87 ? 14.360 5.089 -14.022 1.00 90.75 87 PRO A C 1
ATOM 663 O O . PRO A 1 87 ? 13.711 5.116 -15.074 1.00 90.75 87 PRO A O 1
ATOM 666 N N . PRO A 1 88 ? 13.989 5.810 -12.949 1.00 89.56 88 PRO A N 1
ATOM 667 C CA . PRO A 1 88 ? 12.794 6.634 -12.963 1.00 89.56 88 PRO A CA 1
ATOM 668 C C . PRO A 1 88 ? 12.935 7.778 -13.968 1.00 89.56 88 PRO A C 1
ATOM 670 O O . PRO A 1 88 ? 13.971 8.439 -14.050 1.00 89.56 88 PRO A O 1
ATOM 673 N N . ILE A 1 89 ? 11.855 8.045 -14.692 1.00 89.62 89 ILE A N 1
ATOM 674 C CA . ILE A 1 89 ? 11.770 9.131 -15.661 1.00 89.62 89 ILE A CA 1
ATOM 675 C C . ILE A 1 89 ? 11.526 10.421 -14.879 1.00 89.62 89 ILE A C 1
ATOM 677 O O . ILE A 1 89 ? 10.534 10.539 -14.154 1.00 89.62 89 ILE A O 1
ATOM 681 N N . ALA A 1 90 ? 12.432 11.388 -15.017 1.00 88.94 90 ALA A N 1
ATOM 682 C CA . ALA A 1 90 ? 12.239 12.716 -14.457 1.00 88.94 90 ALA A CA 1
ATOM 683 C C . ALA A 1 90 ? 11.163 13.451 -15.265 1.00 88.94 90 ALA A C 1
ATOM 685 O O . ALA A 1 90 ? 11.297 13.624 -16.476 1.00 88.94 90 ALA A O 1
ATOM 686 N N . ARG A 1 91 ? 10.092 13.890 -14.599 1.00 82.69 91 ARG A N 1
ATOM 687 C CA . ARG A 1 91 ? 9.071 14.749 -15.205 1.00 82.69 91 ARG A CA 1
ATOM 688 C C . ARG A 1 91 ? 8.988 16.074 -14.462 1.00 82.69 91 ARG A C 1
ATOM 690 O O . ARG A 1 91 ? 8.934 16.0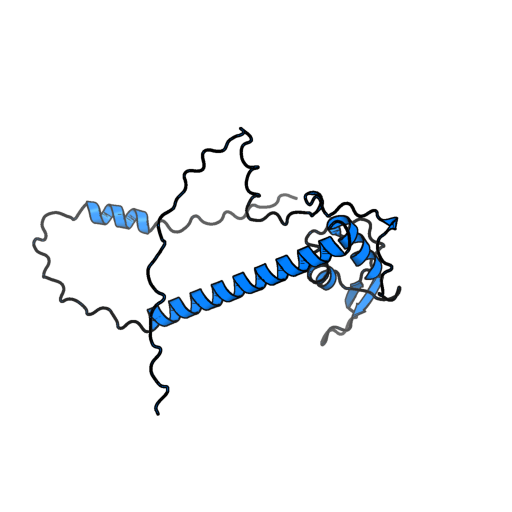60 -13.231 1.00 82.69 91 ARG A O 1
ATOM 697 N N . PRO A 1 92 ? 8.961 17.211 -15.175 1.00 82.00 92 PRO A N 1
ATOM 698 C CA . PRO A 1 92 ? 8.705 18.487 -14.537 1.00 82.00 92 PRO A CA 1
ATOM 699 C C . PRO A 1 92 ? 7.293 18.469 -13.947 1.00 82.00 92 PRO A C 1
ATOM 701 O O . PRO A 1 92 ? 6.317 18.105 -14.602 1.00 82.00 92 PRO A O 1
ATOM 704 N N . THR A 1 93 ? 7.198 18.850 -12.683 1.00 81.38 93 THR A N 1
ATOM 705 C CA . THR A 1 93 ? 5.944 19.063 -11.972 1.00 81.38 93 THR A CA 1
ATOM 706 C C . THR A 1 93 ? 5.882 20.517 -11.544 1.00 81.38 93 THR A C 1
ATOM 708 O O . THR A 1 93 ? 6.760 21.016 -10.839 1.00 81.38 93 THR A O 1
ATOM 711 N N . HIS A 1 94 ? 4.817 21.194 -11.959 1.00 77.75 94 HIS A N 1
ATOM 712 C CA . HIS A 1 94 ? 4.510 22.540 -11.499 1.00 77.75 94 HIS A CA 1
ATOM 713 C C . HIS A 1 94 ? 3.744 22.429 -10.184 1.00 77.75 94 HIS A C 1
ATOM 715 O O . HIS A 1 94 ? 2.525 22.252 -10.160 1.00 77.75 94 HIS A O 1
ATOM 721 N N . ALA A 1 95 ? 4.477 22.463 -9.073 1.00 76.19 95 ALA A N 1
ATOM 722 C CA . ALA A 1 95 ? 3.857 22.616 -7.769 1.00 76.19 95 ALA A CA 1
ATOM 723 C C . ALA A 1 95 ? 3.264 24.030 -7.674 1.00 76.19 95 ALA A C 1
ATOM 725 O O . ALA A 1 95 ? 3.915 25.016 -8.022 1.00 76.19 95 ALA A O 1
ATOM 726 N N . ARG A 1 96 ? 2.008 24.130 -7.227 1.00 80.12 96 ARG A N 1
ATOM 727 C CA . ARG A 1 96 ? 1.302 25.411 -7.102 1.00 80.12 96 ARG A CA 1
ATOM 728 C C . ARG A 1 96 ? 2.092 26.327 -6.157 1.00 80.12 96 ARG A C 1
ATOM 730 O O . ARG A 1 96 ? 2.313 25.956 -5.010 1.00 80.12 96 ARG A O 1
ATOM 737 N N . GLY A 1 97 ? 2.519 27.489 -6.653 1.00 79.19 97 GLY A N 1
ATOM 738 C CA . GLY A 1 97 ? 3.302 28.467 -5.884 1.00 79.19 97 GLY A CA 1
ATOM 739 C C . GLY A 1 97 ? 4.826 28.303 -5.944 1.00 79.19 97 GLY A C 1
ATOM 740 O O . GLY A 1 97 ? 5.522 29.016 -5.230 1.00 79.19 97 GLY A O 1
ATOM 741 N N . VAL A 1 98 ? 5.366 27.403 -6.777 1.00 75.50 98 VAL A N 1
ATOM 742 C CA . VAL A 1 98 ? 6.819 27.264 -6.980 1.00 75.50 98 VAL A CA 1
ATOM 743 C C . VAL A 1 98 ? 7.196 27.756 -8.379 1.00 75.50 98 VAL A C 1
ATOM 745 O O . VAL A 1 98 ? 6.698 27.236 -9.375 1.00 75.50 98 VAL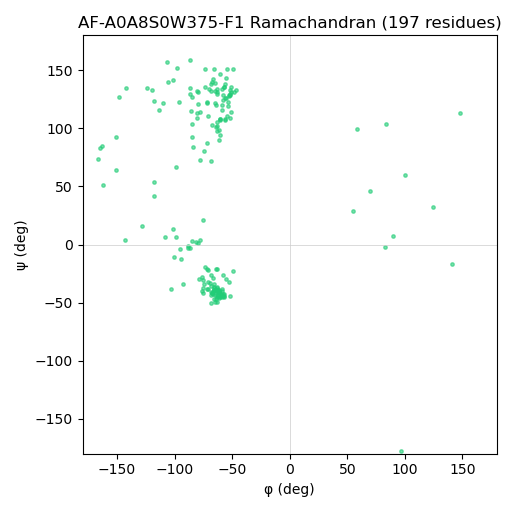 A O 1
ATOM 748 N N . HIS A 1 99 ? 8.084 28.753 -8.453 1.00 71.88 99 HIS A N 1
ATOM 749 C CA . HIS A 1 99 ? 8.532 29.361 -9.717 1.00 71.88 99 HIS A CA 1
ATOM 750 C C . HIS A 1 99 ? 9.485 28.470 -10.532 1.00 71.88 99 HIS A C 1
ATOM 752 O O . HIS A 1 99 ? 9.614 28.658 -11.739 1.00 71.88 99 HIS A O 1
ATOM 758 N N . PHE A 1 100 ? 10.117 27.478 -9.900 1.00 65.31 100 PHE A N 1
ATOM 759 C CA . PHE A 1 100 ? 11.030 26.541 -10.555 1.00 65.31 100 PHE A CA 1
ATOM 760 C C . PHE A 1 100 ? 10.381 25.158 -10.726 1.00 65.31 100 PHE A C 1
ATOM 762 O O . PHE A 1 100 ? 9.696 24.689 -9.811 1.00 65.31 100 PHE A O 1
ATOM 769 N N . PRO A 1 101 ? 10.588 24.470 -11.865 1.00 64.50 101 PRO A N 1
ATOM 770 C CA . PRO A 1 101 ? 10.058 23.127 -12.062 1.00 64.50 101 PRO A CA 1
ATOM 771 C C . PRO A 1 101 ? 10.693 22.161 -11.055 1.00 64.50 101 PRO A C 1
ATOM 773 O O . PRO A 1 101 ? 11.906 21.957 -11.040 1.00 64.50 101 PRO A O 1
ATOM 776 N N . VAL A 1 102 ? 9.864 21.534 -10.220 1.00 71.62 102 VAL A N 1
ATOM 777 C CA . VAL A 1 102 ? 10.301 20.429 -9.361 1.00 71.62 102 VAL A CA 1
ATOM 778 C C . VAL A 1 102 ? 10.223 19.158 -10.194 1.00 71.62 102 VAL A C 1
ATOM 780 O O . VAL A 1 102 ? 9.173 18.866 -10.760 1.00 71.62 102 VAL A O 1
ATOM 783 N N . TYR A 1 103 ? 11.300 18.383 -10.279 1.00 69.06 103 TYR A N 1
ATOM 784 C CA . TYR A 1 103 ? 11.288 17.127 -11.028 1.00 69.06 103 TYR A CA 1
ATOM 785 C C . TYR A 1 103 ? 10.765 15.982 -10.158 1.00 69.06 103 TYR A C 1
ATOM 787 O O . TYR A 1 103 ? 11.400 15.582 -9.180 1.00 69.06 103 TYR A O 1
ATOM 795 N N . ALA A 1 104 ? 9.612 15.428 -10.525 1.00 78.38 104 ALA A N 1
ATOM 796 C CA . ALA A 1 104 ? 9.120 14.187 -9.953 1.00 78.38 104 ALA A CA 1
ATOM 797 C C . ALA A 1 104 ? 9.820 12.998 -10.624 1.00 78.38 104 ALA A C 1
ATOM 799 O O . ALA A 1 104 ? 9.924 12.923 -11.849 1.00 78.38 104 ALA A O 1
ATOM 800 N N . LYS A 1 105 ? 10.309 12.062 -9.804 1.00 82.19 105 LYS A N 1
ATOM 801 C CA . LYS A 1 105 ? 10.817 10.767 -10.264 1.00 82.19 105 LYS A CA 1
ATOM 802 C C . LYS A 1 105 ? 9.644 9.805 -10.389 1.00 82.19 105 LYS A C 1
ATOM 804 O O . LYS A 1 105 ? 9.154 9.292 -9.374 1.00 82.19 105 LYS A O 1
ATOM 809 N N . ASP A 1 106 ? 9.216 9.558 -11.620 1.00 87.62 106 ASP A N 1
ATOM 810 C CA . ASP A 1 106 ? 8.151 8.605 -11.883 1.00 87.62 106 ASP A CA 1
ATOM 811 C C . ASP A 1 106 ? 8.701 7.271 -12.388 1.00 87.62 106 ASP A C 1
ATOM 813 O O . ASP A 1 106 ? 9.613 7.214 -13.206 1.00 87.62 106 ASP A O 1
ATOM 817 N N . ASN A 1 107 ? 8.093 6.180 -11.935 1.00 89.75 107 ASN A N 1
ATOM 818 C CA . ASN A 1 107 ? 8.394 4.833 -12.403 1.00 89.75 107 ASN A CA 1
ATOM 819 C C . ASN A 1 107 ? 7.371 4.416 -13.462 1.00 89.75 107 ASN A C 1
ATOM 821 O O . ASN A 1 107 ? 6.218 4.853 -13.421 1.00 89.75 107 ASN A O 1
ATOM 825 N N . LEU A 1 108 ? 7.758 3.538 -14.385 1.00 93.50 108 LEU A N 1
ATOM 826 C CA . LEU A 1 108 ? 6.813 2.933 -15.321 1.00 93.50 108 LEU A CA 1
ATOM 827 C C . LEU A 1 108 ? 5.822 2.062 -14.551 1.00 93.50 108 LEU A C 1
ATOM 829 O O . LEU A 1 108 ? 6.197 1.132 -13.839 1.00 93.50 108 LEU A O 1
ATOM 833 N N . ARG A 1 109 ? 4.531 2.371 -14.681 1.00 95.31 109 ARG A N 1
ATOM 834 C CA . ARG A 1 109 ? 3.493 1.742 -13.860 1.00 95.31 109 ARG A CA 1
ATOM 835 C C . ARG A 1 109 ? 3.348 0.243 -14.153 1.00 95.31 109 ARG A C 1
ATOM 837 O O . ARG A 1 109 ? 3.075 -0.518 -13.230 1.00 95.31 109 ARG A O 1
ATOM 844 N N . ALA A 1 110 ? 3.561 -0.165 -15.404 1.00 94.94 110 ALA A N 1
ATOM 845 C CA . ALA A 1 110 ? 3.586 -1.569 -15.812 1.00 94.94 110 ALA A CA 1
ATOM 846 C C . ALA A 1 110 ? 4.698 -2.360 -15.096 1.00 94.94 110 ALA A C 1
ATOM 848 O O . ALA A 1 110 ? 4.437 -3.427 -14.549 1.00 94.94 110 ALA A O 1
ATOM 849 N N . GLU A 1 111 ? 5.908 -1.804 -15.018 1.00 95.19 111 GLU A N 1
ATOM 850 C CA . GLU A 1 111 ? 7.053 -2.449 -14.357 1.00 95.19 111 GLU A CA 1
ATOM 851 C C . GLU A 1 111 ? 6.844 -2.564 -12.844 1.00 95.19 111 GLU A C 1
ATOM 853 O O . GLU A 1 111 ? 7.075 -3.614 -12.246 1.00 95.19 111 GLU A O 1
ATOM 858 N N . VAL A 1 112 ? 6.309 -1.507 -12.225 1.00 96.19 112 VAL A N 1
ATOM 859 C CA . VAL A 1 112 ? 5.923 -1.517 -10.805 1.00 96.19 112 VAL A CA 1
ATOM 860 C C . VAL A 1 112 ? 4.878 -2.602 -10.522 1.00 96.19 112 VAL A C 1
ATOM 862 O O . VAL A 1 112 ? 4.951 -3.274 -9.495 1.00 96.19 112 VAL A O 1
ATOM 865 N N . GLU A 1 113 ? 3.909 -2.794 -11.421 1.00 95.94 113 GLU A N 1
ATOM 866 C CA . GLU A 1 113 ? 2.900 -3.848 -11.296 1.00 95.94 113 GLU A CA 1
ATOM 867 C C . GLU A 1 113 ? 3.510 -5.247 -11.400 1.00 95.94 113 GLU A C 1
ATOM 869 O O . GLU A 1 113 ? 3.241 -6.082 -10.537 1.00 95.94 113 GLU A O 1
ATOM 874 N N . ARG A 1 114 ? 4.373 -5.491 -12.396 1.00 94.06 114 ARG A N 1
ATOM 875 C CA . ARG A 1 114 ? 5.076 -6.776 -12.542 1.00 94.06 114 ARG A CA 1
ATOM 876 C C . ARG A 1 114 ? 5.926 -7.078 -11.312 1.00 94.06 114 ARG A C 1
ATOM 878 O O . ARG A 1 114 ? 5.862 -8.187 -10.793 1.00 94.06 114 ARG A O 1
ATOM 885 N N . ARG A 1 115 ? 6.641 -6.082 -10.782 1.00 94.06 115 ARG A N 1
ATOM 886 C CA . ARG A 1 115 ? 7.427 -6.217 -9.548 1.00 94.06 115 ARG A CA 1
ATOM 887 C C . ARG A 1 115 ? 6.556 -6.553 -8.340 1.00 94.06 115 ARG A C 1
ATOM 889 O O . ARG A 1 115 ? 6.922 -7.403 -7.531 1.00 94.06 115 ARG A O 1
ATOM 896 N N . ALA A 1 116 ? 5.385 -5.929 -8.232 1.00 94.94 116 ALA A N 1
ATOM 897 C CA . ALA A 1 116 ? 4.418 -6.264 -7.196 1.00 94.94 116 ALA A CA 1
ATOM 898 C C . ALA A 1 116 ? 3.908 -7.705 -7.344 1.00 94.94 116 ALA A C 1
ATOM 900 O O . ALA A 1 116 ? 3.819 -8.413 -6.345 1.00 94.94 116 ALA A O 1
ATOM 901 N N . TRP A 1 117 ? 3.633 -8.176 -8.563 1.00 94.19 117 TRP A N 1
ATOM 902 C CA . TRP A 1 117 ? 3.285 -9.581 -8.795 1.00 94.19 117 TRP A CA 1
ATOM 903 C C . TRP A 1 117 ? 4.417 -10.526 -8.394 1.00 94.19 117 TRP A C 1
ATOM 905 O O . TRP A 1 117 ? 4.138 -11.531 -7.755 1.00 94.19 117 TRP A O 1
ATOM 915 N N . THR A 1 118 ? 5.682 -10.190 -8.649 1.00 91.88 118 THR A N 1
ATOM 916 C CA . THR A 1 118 ? 6.811 -11.002 -8.166 1.00 91.88 118 THR A CA 1
ATOM 917 C C . THR A 1 118 ? 6.813 -11.132 -6.640 1.00 91.88 118 THR A C 1
ATOM 919 O O . THR A 1 118 ? 6.988 -12.225 -6.115 1.00 91.88 118 THR A O 1
ATOM 922 N N . ILE A 1 119 ? 6.589 -10.032 -5.916 1.00 91.88 119 ILE A N 1
ATOM 923 C CA . ILE A 1 119 ? 6.628 -10.011 -4.442 1.00 91.88 1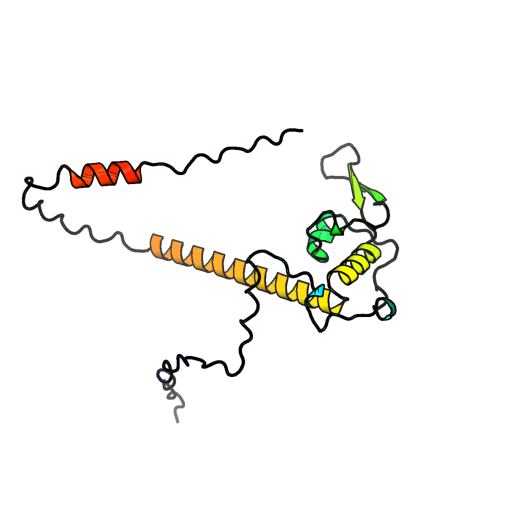19 ILE A CA 1
ATOM 924 C C . ILE A 1 119 ? 5.414 -10.721 -3.829 1.00 91.88 119 ILE A C 1
ATOM 926 O O . ILE A 1 119 ? 5.526 -11.380 -2.794 1.00 91.88 119 ILE A O 1
ATOM 930 N N . TYR A 1 120 ? 4.245 -10.555 -4.445 1.00 91.06 120 TYR A N 1
ATOM 931 C CA . TYR A 1 120 ? 2.978 -11.059 -3.925 1.00 91.06 120 TYR A CA 1
ATOM 932 C C . TYR A 1 120 ? 2.532 -12.381 -4.557 1.00 91.06 120 TYR A C 1
ATOM 934 O O . TYR A 1 120 ? 1.431 -12.830 -4.262 1.00 91.06 120 TYR A O 1
ATOM 942 N N . GLY A 1 121 ? 3.355 -13.013 -5.396 1.00 89.69 121 GLY A N 1
ATOM 943 C CA . GLY A 1 121 ? 3.026 -14.307 -5.992 1.00 89.69 121 GLY A CA 1
ATOM 944 C C . GLY A 1 121 ? 1.903 -14.234 -7.024 1.00 89.69 121 GLY A C 1
ATOM 945 O O . GLY A 1 121 ? 0.963 -15.021 -6.976 1.00 89.69 121 GLY A O 1
ATOM 946 N N . GLY A 1 122 ? 1.974 -13.262 -7.931 1.00 92.00 122 GLY A N 1
ATOM 947 C CA . GLY A 1 122 ? 1.031 -13.074 -9.027 1.00 92.00 122 GLY A CA 1
ATOM 948 C C . GLY A 1 122 ? -0.083 -12.050 -8.759 1.00 92.00 122 GLY A C 1
ATOM 949 O O . GLY A 1 122 ? -0.131 -11.389 -7.712 1.00 92.00 122 GLY A O 1
ATOM 950 N N . PRO A 1 123 ? -1.005 -11.887 -9.726 1.00 92.44 123 PRO A N 1
ATOM 951 C CA . PRO A 1 123 ? -2.103 -10.925 -9.635 1.00 92.44 123 PRO A CA 1
ATOM 952 C C . PRO A 1 123 ? -3.105 -11.265 -8.524 1.00 92.44 123 PRO A C 1
ATOM 954 O O . PRO A 1 123 ? -3.584 -10.356 -7.841 1.00 92.44 123 PRO A O 1
ATOM 957 N N . THR A 1 124 ? -3.396 -12.552 -8.303 1.00 91.44 124 THR A N 1
ATOM 958 C CA . THR A 1 124 ? -4.337 -12.995 -7.262 1.00 91.44 124 THR A CA 1
ATOM 959 C C . THR A 1 124 ? -3.787 -12.732 -5.866 1.00 91.44 124 THR A C 1
ATOM 961 O O . THR A 1 124 ? -4.510 -12.218 -5.013 1.00 91.44 124 THR A O 1
ATOM 964 N N . GLY A 1 125 ? -2.495 -12.987 -5.642 1.00 89.94 125 GLY A N 1
ATOM 965 C CA . GLY A 1 125 ? -1.841 -12.688 -4.371 1.00 89.94 125 GLY A CA 1
ATOM 966 C C . GLY A 1 125 ? -1.776 -11.186 -4.083 1.00 89.94 125 GLY A C 1
ATOM 967 O O . GLY A 1 125 ? -2.079 -10.755 -2.967 1.00 89.94 125 GLY A O 1
ATOM 968 N N . LEU A 1 126 ? -1.521 -10.354 -5.102 1.00 93.06 126 LEU A N 1
ATOM 969 C CA . LEU A 1 126 ? -1.607 -8.896 -4.959 1.00 93.06 126 LEU A CA 1
ATOM 970 C C . LEU A 1 126 ? -3.035 -8.434 -4.613 1.00 93.06 126 LEU A C 1
ATOM 972 O O . LEU A 1 126 ? -3.219 -7.541 -3.781 1.00 93.06 126 LEU A O 1
ATOM 976 N N . GLN A 1 127 ? -4.061 -9.024 -5.230 1.00 93.69 127 GLN A N 1
ATOM 977 C CA . GLN A 1 127 ? -5.458 -8.703 -4.930 1.00 93.69 127 GLN A CA 1
ATOM 978 C C . GLN A 1 127 ? -5.850 -9.125 -3.508 1.00 93.69 127 GLN A C 1
ATOM 980 O O . GLN A 1 127 ? -6.467 -8.338 -2.788 1.00 93.69 127 GLN A O 1
ATOM 985 N N . ALA A 1 128 ? -5.438 -10.315 -3.068 1.00 91.12 128 ALA A N 1
ATOM 986 C CA . ALA A 1 128 ? -5.634 -10.775 -1.696 1.00 91.12 128 ALA A CA 1
ATOM 987 C C . ALA A 1 128 ? -4.959 -9.830 -0.687 1.00 91.12 128 ALA A C 1
ATOM 989 O O . ALA A 1 128 ? -5.585 -9.419 0.293 1.00 91.12 128 ALA A O 1
ATOM 990 N N . ALA A 1 129 ? -3.726 -9.392 -0.967 1.00 92.25 129 ALA A N 1
ATOM 991 C CA . ALA A 1 129 ? -3.016 -8.418 -0.141 1.00 92.25 129 ALA A CA 1
ATOM 992 C C . ALA A 1 129 ? -3.756 -7.069 -0.063 1.00 92.25 129 ALA A C 1
ATOM 994 O O . ALA A 1 129 ? -3.871 -6.487 1.018 1.00 92.25 129 ALA A O 1
ATOM 995 N N . ARG A 1 130 ? -4.325 -6.585 -1.178 1.00 94.25 130 ARG A N 1
ATOM 996 C CA . ARG A 1 130 ? -5.169 -5.374 -1.199 1.00 94.25 130 ARG A CA 1
ATOM 997 C C . ARG A 1 130 ? -6.426 -5.526 -0.349 1.00 94.25 130 ARG A C 1
ATOM 999 O O . ARG A 1 130 ? -6.745 -4.616 0.418 1.00 94.25 130 ARG A O 1
ATOM 1006 N N . ASN A 1 131 ? -7.107 -6.665 -0.440 1.00 93.62 131 ASN A N 1
ATOM 1007 C CA . ASN A 1 131 ? -8.296 -6.946 0.364 1.00 93.62 131 ASN A CA 1
ATOM 1008 C C . ASN A 1 131 ? -7.954 -6.984 1.860 1.00 93.62 131 ASN A C 1
ATOM 1010 O O . ASN A 1 131 ? -8.610 -6.315 2.658 1.00 93.62 131 ASN A O 1
ATOM 1014 N N . ALA A 1 132 ? -6.864 -7.659 2.232 1.00 90.94 132 ALA A N 1
ATOM 1015 C CA . ALA A 1 132 ? -6.374 -7.684 3.608 1.00 90.94 132 ALA A CA 1
ATOM 1016 C C . ALA A 1 132 ? -5.991 -6.278 4.111 1.00 90.94 132 ALA A C 1
ATOM 1018 O O . ALA A 1 132 ? -6.305 -5.907 5.243 1.00 90.94 132 ALA A O 1
ATOM 1019 N N . ALA A 1 133 ? -5.349 -5.456 3.275 1.00 92.00 133 ALA A N 1
ATOM 1020 C CA . ALA A 1 133 ? -5.022 -4.072 3.617 1.00 92.00 133 ALA A CA 1
ATOM 1021 C C . ALA A 1 133 ? -6.280 -3.209 3.828 1.00 92.00 133 ALA A C 1
ATOM 1023 O O . ALA A 1 133 ? -6.316 -2.393 4.755 1.00 92.00 133 ALA A O 1
ATOM 1024 N N . LYS A 1 134 ? -7.326 -3.410 3.014 1.00 94.31 134 LYS A N 1
ATOM 1025 C CA . LYS A 1 134 ? -8.625 -2.739 3.168 1.00 94.31 134 LYS A CA 1
ATOM 1026 C C . LYS A 1 134 ? -9.297 -3.122 4.490 1.00 94.31 134 LYS A C 1
ATOM 1028 O O . LYS A 1 134 ? -9.625 -2.226 5.265 1.00 94.31 134 LYS A O 1
ATOM 1033 N N . GLN A 1 135 ? -9.385 -4.414 4.801 1.00 93.69 135 GLN A N 1
ATOM 1034 C CA . GLN A 1 135 ? -9.945 -4.903 6.068 1.00 93.69 135 GLN A CA 1
ATOM 1035 C C . GLN A 1 135 ? -9.193 -4.338 7.282 1.00 93.69 135 GLN A C 1
ATOM 1037 O O . GLN A 1 135 ? -9.801 -3.829 8.220 1.00 93.69 135 GLN A O 1
ATOM 1042 N N . ARG A 1 136 ? -7.851 -4.318 7.246 1.00 92.31 136 ARG A N 1
ATOM 1043 C CA . ARG A 1 136 ? -7.039 -3.695 8.311 1.00 92.31 136 ARG A CA 1
ATOM 1044 C C . ARG A 1 136 ? -7.367 -2.212 8.500 1.00 92.31 136 ARG A C 1
ATOM 1046 O O . ARG A 1 136 ? -7.377 -1.722 9.630 1.00 92.31 136 ARG A O 1
ATOM 1053 N N . LYS A 1 137 ? -7.619 -1.481 7.409 1.00 93.62 137 LYS A N 1
ATOM 1054 C CA . LYS A 1 137 ? -7.998 -0.062 7.463 1.00 93.62 137 LYS A CA 1
ATOM 1055 C C . LYS A 1 137 ? -9.375 0.125 8.104 1.00 93.62 137 LYS A C 1
ATOM 1057 O O . LYS A 1 137 ? -9.526 1.048 8.903 1.00 93.62 137 LYS A O 1
ATOM 1062 N N . GLU A 1 138 ? -10.333 -0.737 7.783 1.00 95.56 138 GLU A N 1
ATOM 1063 C CA . GLU A 1 138 ? -11.686 -0.729 8.355 1.00 95.56 138 GLU A CA 1
ATOM 1064 C C . GLU A 1 138 ? -11.659 -1.032 9.855 1.00 95.56 138 GLU A C 1
ATOM 1066 O O . GLU A 1 138 ? -12.144 -0.223 10.641 1.00 95.56 138 GLU A O 1
ATOM 1071 N N . VAL A 1 139 ? -10.964 -2.093 10.276 1.00 96.06 139 VAL A N 1
ATOM 1072 C CA . VAL A 1 139 ? -10.787 -2.428 11.702 1.00 96.06 139 VAL A CA 1
ATOM 1073 C C . VAL A 1 139 ? -10.135 -1.274 12.468 1.00 96.06 139 VAL A C 1
ATOM 1075 O O . VAL A 1 139 ? -10.571 -0.909 13.560 1.00 96.06 139 VAL A O 1
ATOM 1078 N N . ARG A 1 140 ? -9.106 -0.636 11.890 1.00 95.88 140 ARG A N 1
ATOM 1079 C CA . ARG A 1 140 ? -8.456 0.525 12.516 1.00 95.88 140 ARG A CA 1
ATOM 1080 C C . ARG A 1 140 ? -9.410 1.712 12.662 1.00 95.88 140 ARG A C 1
ATOM 1082 O O . ARG A 1 140 ? -9.316 2.437 13.652 1.00 95.88 140 ARG A O 1
ATOM 1089 N N . ARG A 1 141 ? -10.290 1.934 11.683 1.00 96.50 141 ARG A N 1
ATOM 1090 C CA . ARG A 1 141 ? -11.299 2.997 11.722 1.00 96.50 141 ARG A CA 1
ATOM 1091 C C . ARG A 1 141 ? -12.351 2.710 12.795 1.00 96.50 141 ARG A C 1
ATOM 1093 O O . ARG A 1 141 ? -12.527 3.556 13.664 1.00 96.50 141 ARG A O 1
ATOM 1100 N N . ALA A 1 142 ? -12.920 1.506 12.809 1.00 96.00 142 ALA A N 1
ATOM 1101 C CA . ALA A 1 142 ? -13.895 1.079 13.811 1.00 96.00 142 ALA A CA 1
ATOM 1102 C C . ALA A 1 142 ? -13.335 1.193 15.238 1.00 96.00 142 ALA A C 1
ATOM 1104 O O . ALA A 1 142 ? -13.980 1.736 16.129 1.00 96.00 142 ALA A O 1
ATOM 1105 N N . ARG A 1 143 ? -12.073 0.790 15.455 1.00 96.81 143 ARG A N 1
ATOM 1106 C CA . ARG A 1 143 ? -11.409 0.942 16.761 1.00 96.81 143 ARG A CA 1
ATOM 1107 C C . ARG A 1 143 ? -11.254 2.407 17.181 1.00 96.81 143 ARG A C 1
ATOM 1109 O O . ARG A 1 143 ? -11.347 2.716 18.368 1.00 96.81 143 ARG A O 1
ATOM 1116 N N . LYS A 1 144 ? -10.982 3.308 16.232 1.00 97.06 144 LYS A N 1
ATOM 1117 C CA . LYS A 1 144 ? -10.888 4.748 16.512 1.00 97.06 144 LYS A CA 1
ATOM 1118 C C . LYS A 1 144 ? -12.257 5.319 16.884 1.00 97.06 144 LYS A C 1
ATOM 1120 O O . LYS A 1 144 ? -12.332 6.070 17.848 1.00 97.06 144 LYS A O 1
ATOM 1125 N N . GLU A 1 145 ? -13.302 4.940 16.156 1.00 97.25 145 GLU A N 1
ATOM 1126 C CA . GLU A 1 145 ? -14.683 5.371 16.407 1.00 97.25 145 GLU A CA 1
ATOM 1127 C C . GLU A 1 145 ? -15.185 4.857 17.767 1.00 97.25 145 GLU A C 1
ATOM 1129 O O . GLU A 1 145 ? -15.636 5.656 18.580 1.00 97.25 145 GLU A O 1
ATOM 1134 N N . HIS A 1 146 ? -14.970 3.577 18.088 1.00 97.56 146 HIS A N 1
ATOM 1135 C CA . HIS A 1 146 ? -15.287 3.011 19.406 1.00 97.56 146 HIS A CA 1
ATOM 1136 C C . HIS A 1 146 ? -14.575 3.756 20.546 1.00 97.56 146 HIS A C 1
ATOM 1138 O O . HIS A 1 146 ? -15.185 4.100 21.555 1.00 97.56 146 HIS A O 1
ATOM 1144 N N . ARG A 1 147 ? -13.279 4.070 20.386 1.00 97.50 147 ARG A N 1
ATOM 1145 C CA . ARG A 1 147 ? -12.528 4.849 21.386 1.00 97.50 147 ARG A CA 1
ATOM 1146 C C . ARG A 1 147 ? -13.107 6.254 21.573 1.00 97.50 147 ARG A C 1
ATOM 1148 O O . ARG A 1 147 ? -13.132 6.747 22.694 1.00 97.50 147 ARG A O 1
ATOM 1155 N N . GLN A 1 148 ? -13.543 6.900 20.493 1.00 96.94 148 GLN A N 1
ATOM 1156 C CA . GLN A 1 148 ? -14.163 8.224 20.560 1.00 96.94 148 GLN A CA 1
ATOM 1157 C C . GLN A 1 148 ? -15.533 8.174 21.246 1.00 96.94 148 GLN A C 1
ATOM 1159 O O . GLN A 1 148 ? -15.812 9.026 22.081 1.00 96.94 148 GLN A O 1
ATOM 1164 N N . GLN A 1 149 ? -16.349 7.157 20.959 1.00 95.94 149 GLN A N 1
ATOM 1165 C CA . GLN A 1 149 ? -17.635 6.951 21.631 1.00 95.94 149 GLN A CA 1
ATOM 1166 C C . GLN A 1 149 ? -17.458 6.695 23.130 1.00 95.94 149 GLN A C 1
ATOM 1168 O O . GLN A 1 149 ? -18.143 7.316 23.934 1.00 95.94 149 GLN A O 1
ATOM 1173 N N . GLN A 1 150 ? -16.487 5.863 23.517 1.00 96.00 150 GLN A N 1
ATOM 1174 C CA . GLN A 1 150 ? -16.175 5.619 24.926 1.00 96.00 150 GLN A CA 1
ATOM 1175 C C . GLN A 1 150 ? -15.730 6.903 25.647 1.00 96.00 150 GLN A C 1
ATOM 1177 O O . GLN A 1 150 ? -16.155 7.160 26.767 1.00 96.00 150 GLN A O 1
ATOM 1182 N N . GLN A 1 151 ? -14.913 7.742 25.000 1.00 95.94 151 GLN A N 1
ATOM 1183 C CA . GLN A 1 151 ? -14.513 9.038 25.560 1.00 95.94 151 GLN A CA 1
ATOM 1184 C C . GLN A 1 151 ? -15.694 10.005 25.701 1.00 95.94 151 GLN A C 1
ATOM 1186 O O . GLN A 1 151 ? -15.781 10.704 26.705 1.00 95.94 151 GLN A O 1
ATOM 1191 N N . ALA A 1 152 ? -16.609 10.027 24.730 1.00 95.38 152 ALA A N 1
ATOM 1192 C CA . ALA A 1 152 ? -17.816 10.844 24.804 1.00 95.38 152 ALA A CA 1
ATOM 1193 C C . ALA A 1 152 ? -18.760 10.378 25.926 1.00 95.38 152 ALA A C 1
ATOM 1195 O O . ALA A 1 152 ? -19.310 11.217 26.628 1.00 95.38 152 ALA A O 1
ATOM 1196 N N . GLN A 1 153 ? -18.898 9.064 26.139 1.00 94.62 153 GLN A N 1
ATOM 1197 C CA . GLN A 1 153 ? -19.686 8.514 27.249 1.00 94.62 153 GLN A CA 1
ATOM 1198 C C . GLN A 1 153 ? -19.085 8.879 28.611 1.00 94.62 153 GLN A C 1
ATOM 1200 O O . GLN A 1 153 ? -19.815 9.309 29.493 1.00 94.62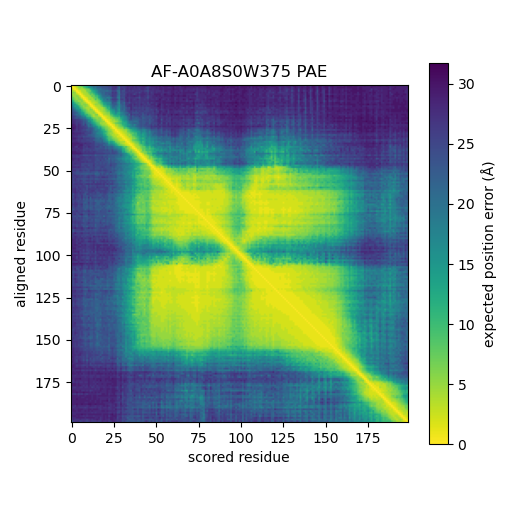 153 GLN A O 1
ATOM 1205 N N . ILE A 1 154 ? -17.758 8.789 28.767 1.00 93.38 154 ILE A N 1
ATOM 1206 C CA . ILE A 1 154 ? -17.074 9.206 30.004 1.00 93.38 154 ILE A CA 1
ATOM 1207 C C . ILE A 1 154 ? -17.251 10.711 30.249 1.00 93.38 154 ILE A C 1
ATOM 1209 O O . ILE A 1 154 ? -17.458 11.122 31.382 1.00 93.38 154 ILE A O 1
ATOM 1213 N N . ALA A 1 155 ? -17.208 11.537 29.200 1.00 92.62 155 ALA A N 1
ATOM 1214 C CA . ALA A 1 155 ? -17.409 12.981 29.325 1.00 92.62 155 ALA A CA 1
ATOM 1215 C C . ALA A 1 155 ? -18.862 13.380 29.650 1.00 92.62 155 ALA A C 1
ATOM 1217 O O . ALA A 1 155 ? -19.087 14.482 30.141 1.00 92.62 155 ALA A O 1
ATOM 1218 N N . GLN A 1 156 ? -19.835 12.516 29.346 1.00 92.50 156 GLN A N 1
ATOM 1219 C CA . GLN A 1 156 ? -21.252 12.717 29.668 1.00 92.50 156 GLN A CA 1
ATOM 1220 C C . GLN A 1 156 ? -21.669 12.065 30.988 1.00 92.50 156 GLN A C 1
ATOM 1222 O O . GLN A 1 156 ? -22.771 12.340 31.462 1.00 92.50 156 GLN A O 1
ATOM 1227 N N . ALA A 1 157 ? -20.830 11.203 31.571 1.00 90.75 157 ALA A N 1
ATOM 1228 C CA . ALA A 1 157 ? -21.103 10.642 32.882 1.00 90.75 157 ALA A CA 1
ATOM 1229 C C . ALA A 1 157 ? -21.250 11.804 33.879 1.00 90.75 157 ALA A C 1
ATOM 1231 O O . ALA A 1 157 ? -20.389 12.694 33.897 1.00 90.75 157 ALA A O 1
ATOM 1232 N N . PRO A 1 158 ? -22.343 11.850 34.663 1.00 88.62 158 PRO A N 1
ATOM 1233 C CA . PRO A 1 158 ? -22.474 12.858 35.701 1.00 88.62 158 PRO A CA 1
ATOM 1234 C C . PRO A 1 158 ? -21.249 12.763 36.618 1.00 88.62 158 PRO A C 1
ATOM 1236 O O . PRO A 1 158 ? -20.756 11.652 36.837 1.00 88.62 158 PRO A O 1
ATOM 1239 N N . PRO A 1 159 ? -20.730 13.895 37.127 1.00 84.69 159 PRO A N 1
ATOM 1240 C CA . PRO A 1 159 ? -19.672 13.842 38.123 1.00 84.69 159 PRO A CA 1
ATOM 1241 C C . PRO A 1 159 ? -20.144 12.920 39.244 1.00 84.69 159 PRO A C 1
ATOM 1243 O O . PRO A 1 159 ? -21.284 13.064 39.700 1.00 84.69 159 PRO A O 1
ATOM 1246 N N . ASP A 1 160 ? -19.303 11.952 39.622 1.00 83.56 160 ASP A N 1
ATOM 1247 C CA . ASP A 1 160 ? -19.641 11.023 40.693 1.00 83.56 160 ASP A CA 1
ATOM 1248 C C . ASP A 1 160 ? -20.155 11.840 41.881 1.00 83.56 160 ASP A C 1
ATOM 1250 O O . ASP A 1 160 ? -19.541 12.864 42.221 1.00 83.56 160 ASP A O 1
ATOM 1254 N N . PRO A 1 161 ? -21.303 11.456 42.472 1.00 81.56 161 PRO A N 1
ATOM 1255 C CA . PRO A 1 161 ? -21.820 12.158 43.627 1.00 81.56 161 PRO A CA 1
ATOM 1256 C C . PRO A 1 161 ? -20.690 12.195 44.643 1.00 81.56 161 PRO A C 1
ATOM 1258 O O . PRO A 1 161 ? -20.174 11.147 45.033 1.00 81.56 161 PRO A O 1
ATOM 1261 N N . VAL A 1 162 ? -20.267 13.409 45.005 1.00 80.75 162 VAL A N 1
ATOM 1262 C CA . VAL A 1 162 ? -19.273 13.621 46.050 1.00 80.75 162 VAL A CA 1
ATOM 1263 C C . VAL A 1 162 ? -19.889 13.023 47.301 1.00 80.75 162 VAL A C 1
ATOM 1265 O O . VAL A 1 162 ? -20.719 13.654 47.957 1.00 80.75 162 VAL A O 1
ATOM 1268 N N . LEU A 1 163 ? -19.564 11.760 47.579 1.00 81.75 163 LEU A N 1
ATOM 1269 C CA . LEU A 1 163 ? -19.950 11.136 48.824 1.00 81.75 163 LEU A CA 1
ATOM 1270 C C . LEU A 1 163 ? -19.338 12.029 49.899 1.00 81.75 163 LEU A C 1
ATOM 1272 O O . LEU A 1 163 ? -18.135 12.303 49.813 1.00 81.75 163 LEU A O 1
ATOM 1276 N N . PRO A 1 164 ? -20.146 12.553 50.839 1.00 78.81 164 PRO A N 1
ATOM 1277 C CA . PRO A 1 164 ? -19.628 13.363 51.923 1.00 78.81 164 PRO A CA 1
ATOM 1278 C C . PRO A 1 164 ? -18.498 12.563 52.548 1.00 78.81 164 PRO A C 1
ATOM 1280 O O . PRO A 1 164 ? -18.711 11.446 53.022 1.00 78.81 164 PRO A O 1
ATOM 1283 N N . LEU A 1 165 ? -17.288 13.105 52.409 1.00 73.38 165 LEU A N 1
ATOM 1284 C CA . LEU A 1 165 ? -16.066 12.470 52.852 1.00 73.38 165 LEU A CA 1
ATOM 1285 C C . LEU A 1 165 ? -16.283 12.199 54.335 1.00 73.38 165 LEU A C 1
ATOM 1287 O O . LEU A 1 165 ? -16.373 13.144 55.123 1.00 73.38 165 LEU A O 1
ATOM 1291 N N . ALA A 1 166 ? -16.492 10.928 54.692 1.00 77.06 166 ALA A N 1
ATOM 1292 C CA . ALA A 1 166 ? -16.626 10.558 56.086 1.00 77.06 166 ALA A CA 1
ATOM 1293 C C . ALA A 1 166 ? -15.393 11.141 56.786 1.00 77.06 166 ALA A C 1
ATOM 1295 O O . ALA A 1 166 ? -14.282 10.962 56.267 1.00 77.06 166 ALA A O 1
ATOM 1296 N N . PRO A 1 167 ? -15.572 11.908 57.877 1.00 73.88 167 PRO A N 1
ATOM 1297 C CA . PRO A 1 167 ? -14.443 12.490 58.580 1.00 73.88 167 PRO A CA 1
ATOM 1298 C C . PRO A 1 167 ? -13.450 11.358 58.848 1.00 73.88 167 PRO A C 1
ATOM 1300 O O . PRO A 1 167 ? -13.890 10.281 59.264 1.00 73.88 167 PRO A O 1
ATOM 1303 N N . PRO A 1 168 ? -12.156 11.547 58.535 1.00 67.94 168 PRO A N 1
ATOM 1304 C CA . PRO A 1 168 ? -11.174 10.487 58.662 1.00 67.94 168 PRO A CA 1
ATOM 1305 C C . PRO A 1 168 ? -11.240 9.958 60.089 1.00 67.94 168 PRO A C 1
ATOM 1307 O O . PRO A 1 168 ? -10.906 10.656 61.049 1.00 67.94 168 PRO A O 1
ATOM 1310 N N . ALA A 1 169 ? -11.734 8.731 60.230 1.00 66.94 169 ALA A N 1
ATOM 1311 C CA . ALA A 1 169 ? -11.686 8.028 61.487 1.00 66.94 169 ALA A CA 1
ATOM 1312 C C . ALA A 1 169 ? -10.205 7.751 61.747 1.00 66.94 169 ALA A C 1
ATOM 1314 O O . ALA A 1 169 ? -9.621 6.842 61.165 1.00 66.94 169 ALA A O 1
ATOM 1315 N N . ASN A 1 170 ? -9.630 8.554 62.641 1.00 67.94 170 ASN A N 1
ATOM 1316 C CA . ASN A 1 170 ? -8.332 8.367 63.279 1.00 67.94 170 ASN A CA 1
ATOM 1317 C C . ASN A 1 170 ? -7.089 8.861 62.486 1.00 67.94 170 ASN A C 1
ATOM 1319 O O . ASN A 1 170 ? -6.592 8.161 61.606 1.00 67.94 170 ASN A O 1
ATOM 1323 N N . PRO A 1 171 ? -6.491 10.017 62.847 1.00 60.66 171 PRO A N 1
ATOM 1324 C CA . PRO A 1 171 ? -5.255 10.536 62.237 1.00 60.66 171 PRO A CA 1
ATOM 1325 C C . PRO A 1 171 ? -3.963 9.807 62.684 1.00 60.66 171 PRO A C 1
ATOM 1327 O O . PRO A 1 171 ? -2.876 10.371 62.607 1.00 60.66 171 PRO A O 1
ATOM 1330 N N . GLY A 1 172 ? -4.053 8.572 63.187 1.00 57.38 172 GLY A N 1
ATOM 1331 C CA . GLY A 1 172 ? -2.990 7.979 64.005 1.00 57.38 172 GLY A CA 1
ATOM 1332 C C . GLY A 1 172 ? -2.020 6.991 63.347 1.00 57.38 172 GLY A C 1
ATOM 1333 O O . GLY A 1 172 ? -1.058 6.632 64.015 1.00 57.38 172 GLY A O 1
ATOM 1334 N N . ALA A 1 173 ? -2.241 6.496 62.118 1.00 58.69 173 ALA A N 1
ATOM 1335 C CA . ALA A 1 173 ? -1.561 5.246 61.720 1.00 58.69 173 ALA A CA 1
ATOM 1336 C C . ALA A 1 173 ? -1.064 5.082 60.268 1.00 58.69 173 ALA A C 1
ATOM 1338 O O . ALA A 1 173 ? -0.579 4.000 59.959 1.00 58.69 173 ALA A O 1
ATOM 1339 N N . GLN A 1 174 ? -1.150 6.066 59.361 1.00 54.25 174 GLN A N 1
ATOM 1340 C CA . GLN A 1 174 ? -0.858 5.802 57.928 1.00 54.25 174 GLN A CA 1
ATOM 1341 C C . GLN A 1 174 ? 0.145 6.745 57.242 1.00 54.25 174 GLN A C 1
ATOM 1343 O O . GLN A 1 174 ? 0.240 6.757 56.016 1.00 54.25 174 GLN A O 1
ATOM 1348 N N . SER A 1 175 ? 0.930 7.510 58.003 1.00 60.06 175 SER A N 1
ATOM 1349 C CA . SER A 1 175 ? 1.799 8.552 57.435 1.00 60.06 175 SER A CA 1
ATOM 1350 C C . SER A 1 175 ? 3.019 8.040 56.654 1.00 60.06 175 SER A C 1
ATOM 1352 O O . SER A 1 175 ? 3.522 8.779 55.819 1.00 60.06 175 SER A O 1
ATOM 1354 N N . GLU A 1 176 ? 3.483 6.800 56.850 1.00 63.69 176 GLU A N 1
ATOM 1355 C CA . GLU A 1 176 ? 4.698 6.322 56.158 1.00 63.69 176 GLU A CA 1
ATOM 1356 C C . GLU A 1 176 ? 4.416 5.595 54.831 1.00 63.69 176 GLU A C 1
ATOM 1358 O O . GLU A 1 176 ? 5.159 5.758 53.864 1.00 63.69 176 GLU A O 1
ATOM 1363 N N . GLU A 1 177 ? 3.308 4.858 54.715 1.00 61.56 177 GLU A N 1
ATOM 1364 C CA . GLU A 1 177 ? 3.053 4.022 53.529 1.00 61.56 177 GLU A CA 1
ATOM 1365 C C . GLU A 1 177 ? 2.538 4.833 52.319 1.00 61.56 177 GLU A C 1
ATOM 1367 O O . GLU A 1 177 ? 2.836 4.524 51.162 1.00 61.56 177 GLU A O 1
ATOM 1372 N N . VAL A 1 178 ? 1.822 5.937 52.569 1.00 63.84 178 VAL A N 1
ATOM 1373 C CA . VAL A 1 178 ? 1.288 6.820 51.513 1.00 63.84 178 VAL A CA 1
ATOM 1374 C C . VAL A 1 178 ? 2.383 7.703 50.895 1.00 63.84 178 VAL A C 1
ATOM 1376 O O . VAL A 1 178 ? 2.309 8.066 49.714 1.00 63.84 178 VAL A O 1
ATOM 1379 N N . GLU A 1 179 ? 3.437 8.025 51.649 1.00 68.38 179 GLU A N 1
ATOM 1380 C CA . GLU A 1 179 ? 4.563 8.815 51.139 1.00 68.38 179 GLU A CA 1
ATOM 1381 C C . GLU A 1 179 ? 5.461 7.992 50.198 1.00 68.38 179 GLU A C 1
ATOM 1383 O O . GLU A 1 179 ? 5.940 8.503 49.177 1.00 68.38 179 GLU A O 1
ATOM 1388 N N . GLU A 1 180 ? 5.607 6.688 50.451 1.00 70.25 180 GLU A N 1
ATOM 1389 C CA . GLU A 1 180 ? 6.365 5.798 49.570 1.00 70.25 180 GLU A CA 1
ATOM 1390 C C . GLU A 1 180 ? 5.638 5.529 48.241 1.00 70.25 180 GLU A C 1
ATOM 1392 O O . GLU A 1 180 ? 6.255 5.573 47.170 1.00 70.25 180 GLU A O 1
ATOM 1397 N N . GLN A 1 181 ? 4.309 5.381 48.259 1.00 67.06 181 GLN A N 1
ATOM 1398 C CA . GLN A 1 181 ? 3.531 5.222 47.024 1.00 67.06 181 GLN A CA 1
ATOM 1399 C C . GLN A 1 181 ? 3.565 6.481 46.135 1.00 67.06 181 GLN A C 1
ATOM 1401 O O . GLN A 1 181 ? 3.698 6.374 44.908 1.00 67.06 181 GLN A O 1
ATOM 1406 N N . ASN A 1 182 ? 3.558 7.682 46.726 1.00 70.69 182 ASN A N 1
ATOM 1407 C CA . ASN A 1 182 ? 3.682 8.939 45.977 1.00 70.69 182 ASN A CA 1
ATOM 1408 C C . ASN A 1 182 ? 5.075 9.151 45.351 1.00 70.69 182 ASN A C 1
ATOM 1410 O O . ASN A 1 182 ? 5.192 9.806 44.307 1.00 70.69 182 ASN A O 1
ATOM 1414 N N . ARG A 1 183 ? 6.139 8.559 45.916 1.00 72.31 183 ARG A N 1
ATOM 1415 C CA . ARG A 1 183 ? 7.479 8.569 45.295 1.00 72.31 183 ARG A CA 1
ATOM 1416 C C . ARG A 1 183 ? 7.552 7.719 44.028 1.00 72.31 183 ARG A C 1
ATOM 1418 O O . ARG A 1 183 ? 8.280 8.076 43.100 1.00 72.31 183 ARG A O 1
ATOM 1425 N N . ILE A 1 184 ? 6.808 6.616 43.962 1.00 67.69 184 ILE A N 1
ATOM 1426 C CA . ILE A 1 184 ? 6.817 5.718 42.798 1.00 67.69 184 ILE A CA 1
ATOM 1427 C C . ILE A 1 184 ? 6.015 6.328 41.639 1.00 67.69 184 ILE A C 1
ATOM 1429 O O . ILE A 1 184 ? 6.469 6.284 40.494 1.00 67.69 184 ILE A O 1
ATOM 1433 N N . ALA A 1 185 ? 4.875 6.963 41.928 1.00 67.88 185 ALA A N 1
ATOM 1434 C CA . ALA A 1 185 ? 4.003 7.557 40.912 1.00 67.88 185 ALA A CA 1
ATOM 1435 C C . ALA A 1 185 ? 4.6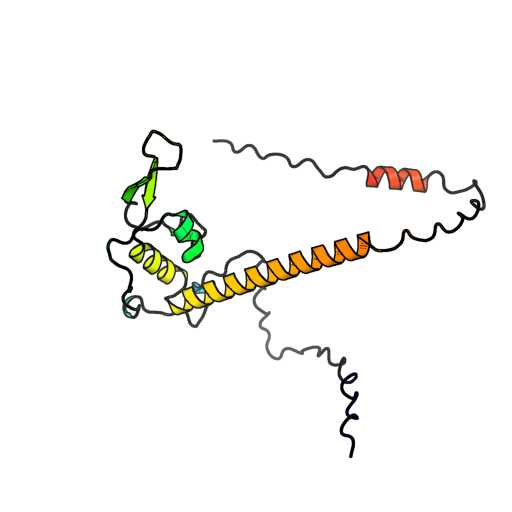27 8.766 40.180 1.00 67.88 185 ALA A C 1
ATOM 1437 O O . ALA A 1 185 ? 4.348 8.985 39.002 1.00 67.88 185 ALA A O 1
ATOM 1438 N N . ASN A 1 186 ? 5.524 9.513 40.835 1.00 69.62 186 ASN A N 1
ATOM 1439 C CA . ASN A 1 186 ? 6.204 10.672 40.243 1.00 69.62 186 ASN A CA 1
ATOM 1440 C C . ASN A 1 186 ? 7.460 10.331 39.422 1.00 69.62 186 ASN A C 1
ATOM 1442 O O . ASN A 1 186 ? 8.120 11.233 38.895 1.00 69.62 186 ASN A O 1
ATOM 1446 N N . ARG A 1 187 ? 7.803 9.046 39.245 1.00 68.50 187 ARG A N 1
ATOM 1447 C CA . ARG A 1 187 ? 8.820 8.653 38.259 1.00 68.50 187 ARG A CA 1
ATOM 1448 C C . ARG A 1 187 ? 8.242 8.812 36.856 1.00 68.50 187 ARG A C 1
ATOM 1450 O O . ARG A 1 187 ? 7.686 7.883 36.276 1.00 68.50 187 ARG A O 1
ATOM 1457 N N . GLY A 1 188 ? 8.389 10.021 36.318 1.00 77.00 188 GLY A N 1
ATOM 1458 C CA . GLY A 1 188 ? 8.051 10.337 34.938 1.00 77.00 188 GLY A CA 1
ATOM 1459 C C . GLY A 1 188 ? 8.660 9.325 33.955 1.00 77.00 188 GLY A C 1
ATOM 1460 O O . GLY A 1 188 ? 9.704 8.724 34.235 1.00 77.00 188 GLY A O 1
ATOM 1461 N N . PRO A 1 189 ? 8.015 9.107 32.798 1.00 74.81 189 PRO A N 1
ATOM 1462 C CA . PRO A 1 189 ? 8.449 8.104 31.838 1.00 74.81 189 PRO A CA 1
ATOM 1463 C C . PRO A 1 189 ? 9.910 8.346 31.430 1.00 74.81 189 PRO A C 1
ATOM 1465 O O . PRO A 1 189 ? 10.293 9.495 31.185 1.00 74.81 189 PRO A O 1
ATOM 1468 N N . PRO A 1 190 ? 10.734 7.286 31.326 1.00 74.19 190 PRO A N 1
ATOM 1469 C CA . PRO A 1 190 ? 12.147 7.428 31.016 1.00 74.19 190 PRO A CA 1
ATOM 1470 C C . PRO A 1 190 ? 12.315 8.187 29.700 1.00 74.19 190 PRO A C 1
ATOM 1472 O O . PRO A 1 190 ? 11.746 7.819 28.664 1.00 74.19 190 PRO A O 1
ATOM 1475 N N . ALA A 1 191 ? 13.100 9.264 29.748 1.00 75.38 191 ALA A N 1
ATOM 1476 C CA . ALA A 1 191 ? 13.390 10.088 28.589 1.00 75.38 191 ALA A CA 1
ATOM 1477 C C . ALA A 1 191 ? 13.932 9.203 27.459 1.00 75.38 191 ALA A C 1
ATOM 1479 O O . ALA A 1 191 ? 14.926 8.487 27.616 1.00 75.38 191 ALA A O 1
ATOM 1480 N N . LYS A 1 192 ? 13.267 9.237 26.300 1.00 74.31 192 LYS A N 1
ATOM 1481 C CA . LYS A 1 192 ? 13.688 8.477 25.121 1.00 74.31 192 LYS A CA 1
ATOM 1482 C C . LYS A 1 192 ? 15.056 8.988 24.669 1.00 74.31 192 LYS A C 1
ATOM 1484 O O . LYS A 1 192 ? 15.149 9.995 23.970 1.00 74.31 192 LYS A O 1
ATOM 1489 N N . ARG A 1 193 ? 16.125 8.285 25.064 1.00 73.06 193 ARG A N 1
ATOM 1490 C CA . ARG A 1 193 ? 17.496 8.533 24.599 1.00 73.06 193 ARG A CA 1
ATOM 1491 C C . ARG A 1 193 ? 17.522 8.445 23.075 1.00 73.06 193 ARG A C 1
ATOM 1493 O O . ARG A 1 193 ? 17.402 7.372 22.484 1.00 73.06 193 ARG A O 1
ATOM 1500 N N . LYS A 1 194 ? 17.665 9.608 22.444 1.00 73.56 194 LYS A N 1
ATOM 1501 C CA . LYS A 1 194 ? 17.837 9.781 21.004 1.00 73.56 194 LYS A CA 1
ATOM 1502 C C . LYS A 1 194 ? 19.155 9.103 20.625 1.00 73.56 194 LYS A C 1
ATOM 1504 O O . LYS A 1 194 ? 20.227 9.633 20.906 1.00 73.56 194 LYS A O 1
ATOM 1509 N N . ARG A 1 195 ? 19.089 7.894 20.057 1.00 72.06 195 ARG A N 1
ATOM 1510 C CA . ARG A 1 195 ? 20.273 7.201 19.535 1.00 72.06 195 ARG A CA 1
ATOM 1511 C C . ARG A 1 195 ? 20.869 8.072 18.430 1.00 72.06 195 ARG A C 1
ATOM 1513 O O . ARG A 1 195 ? 20.268 8.208 17.365 1.00 72.06 195 ARG A O 1
ATOM 1520 N N . ARG A 1 196 ? 22.016 8.702 18.709 1.00 69.69 196 ARG A N 1
ATOM 1521 C CA . ARG A 1 196 ? 22.854 9.327 17.685 1.00 69.69 196 ARG A CA 1
ATOM 1522 C C . ARG A 1 196 ? 23.244 8.220 16.711 1.00 69.69 196 ARG A C 1
ATOM 1524 O O . ARG A 1 196 ? 23.883 7.252 17.108 1.00 69.69 196 ARG A O 1
ATOM 1531 N N . ARG A 1 197 ? 22.796 8.340 15.463 1.00 68.69 197 ARG A N 1
ATOM 1532 C CA . ARG A 1 197 ? 23.391 7.593 14.359 1.00 68.69 197 ARG A CA 1
ATOM 1533 C C . ARG A 1 197 ? 24.758 8.222 14.125 1.00 68.69 197 ARG A C 1
ATOM 1535 O O . ARG A 1 197 ? 24.820 9.394 13.762 1.00 68.69 197 ARG A O 1
ATOM 1542 N N . THR A 1 198 ? 25.814 7.490 14.445 1.00 64.00 198 THR A N 1
ATOM 1543 C CA . THR A 1 198 ? 27.152 7.786 13.941 1.00 64.00 198 THR A CA 1
ATOM 1544 C C . THR A 1 198 ? 27.174 7.549 12.425 1.00 64.00 198 THR A C 1
ATOM 1546 O O . THR A 1 198 ? 26.449 6.658 11.967 1.00 64.00 198 THR A O 1
ATOM 1549 N N . PRO A 1 199 ? 27.896 8.399 11.674 1.00 71.81 199 PRO A N 1
ATOM 1550 C CA . PRO A 1 199 ? 28.017 8.318 10.220 1.00 71.81 199 PRO A CA 1
ATOM 1551 C C . PRO A 1 199 ? 28.760 7.062 9.762 1.00 71.81 199 PRO A C 1
ATOM 1553 O O . PRO A 1 199 ? 29.575 6.537 10.556 1.00 71.81 199 PRO A O 1
#

Radius of gyration: 29.95 Å; Cα contacts (8 Å, |Δi|>4): 120; chains: 1; bounding box: 85×66×86 Å

InterPro domains:
  IPR037129 XPA domain superfamily [G3DSA:3.90.530.10] (53-134)